Protein AF-G4TAV2-F1 (afdb_monomer)

Organism: Serendipita indica (strain DSM 11827) (NCBI:txid1109443)

Mean predicted aligned error: 17.05 Å

Radius of gyration: 32.85 Å; Cα contacts (8 Å, |Δi|>4): 298; chains: 1; bounding box: 96×47×98 Å

Solvent-accessible surface area (backbone atoms only — not comparable to full-atom values): 14068 Å² total; per-residue (Å²): 141,86,83,85,78,81,79,80,78,80,78,81,80,83,81,88,75,92,80,87,86,55,89,85,34,88,90,60,84,88,76,84,80,64,38,59,41,74,76,39,87,83,56,84,80,71,77,64,43,93,76,36,70,94,46,52,47,70,43,69,86,76,75,74,38,18,33,44,35,38,28,24,44,48,42,20,43,69,49,92,98,52,70,32,28,31,38,33,46,32,25,49,72,85,42,81,74,50,70,37,77,45,79,50,46,84,72,73,44,74,47,69,83,38,74,62,45,77,49,69,65,38,70,82,62,72,48,38,42,34,39,36,47,44,88,84,42,39,80,43,80,72,52,70,51,71,48,73,54,79,77,79,74,80,75,77,79,78,83,79,82,88,89,85,91,80,94,81,91,84,82,90,81,90,80,89,80,87,77,88,74,92,68,87,75,71,82,78,70,80,74,87,59,67,74,46,74,46,99,71,55,30,43,37,39,59,48,75,53,87,130

Sequence (211 aa):
MLYWILVSTLALMVSAANVTVDDTGQDIVYSGSWNIGNTCTVCVAQPQGNRTYQQTWHDVTRDAGGSVTLYGILADIVRDGFTTNVNLTISIDGEAKGVYQHVPQPLNTYSYDVPMLSVSGLSAGSHTLRAELEPNSMWMFDYLVYTTVDSVSNSSAQATSIAQTTYRPATTIFNSETTQTETGNAYRRFWNLPLVATSAGALIMCLFSGF

Nearest PDB structures (foldseek):
  5izr-assembly1_A  TM=4.097E-01  e=5.847E-01  Homo sapiens
  5ixc-assembly2_B  TM=3.610E-01  e=5.535E-01  Homo sapiens
  5ixc-assembly1_A  TM=3.724E-01  e=8.123E-01  Homo sapiens
  5izr-assembly3_C  TM=4.046E-01  e=1.259E+00  Homo sapiens
  5dfz-assembly1_A  TM=4.030E-01  e=1.568E+00  Saccharomyces cerevisiae S288C

Structure (mmCIF, N/CA/C/O backbone):
data_AF-G4TAV2-F1
#
_entry.id   AF-G4TAV2-F1
#
loop_
_atom_site.group_PDB
_atom_site.id
_atom_site.type_symbol
_atom_site.label_atom_id
_atom_site.label_alt_id
_atom_site.label_comp_id
_atom_site.label_asym_id
_atom_site.label_entity_id
_atom_site.label_seq_id
_atom_site.pdbx_PDB_ins_code
_atom_site.Cartn_x
_atom_site.Cartn_y
_atom_site.Cartn_z
_atom_site.occupancy
_atom_site.B_iso_or_equiv
_atom_site.auth_seq_id
_atom_site.auth_comp_id
_atom_site.auth_asym_id
_atom_site.auth_atom_id
_atom_site.pdbx_PDB_model_num
ATOM 1 N N . MET A 1 1 ? 34.305 -27.172 72.631 1.00 51.03 1 MET A N 1
ATOM 2 C CA . MET A 1 1 ? 33.866 -26.377 71.466 1.00 51.03 1 MET A CA 1
ATOM 3 C C . MET A 1 1 ? 32.978 -27.259 70.613 1.00 51.03 1 MET A C 1
ATOM 5 O O . MET A 1 1 ? 33.489 -28.245 70.114 1.00 51.03 1 MET A O 1
ATOM 9 N N . LEU A 1 2 ? 31.686 -26.956 70.489 1.00 42.59 2 LEU A N 1
ATOM 10 C CA . LEU A 1 2 ? 30.872 -27.347 69.332 1.00 42.59 2 LEU A CA 1
ATOM 11 C C . LEU A 1 2 ? 29.595 -26.490 69.363 1.00 42.59 2 LEU A C 1
ATOM 13 O O . LEU A 1 2 ? 28.797 -26.608 70.289 1.00 42.59 2 LEU A O 1
ATOM 17 N N . TYR A 1 3 ? 29.464 -25.569 68.409 1.00 46.34 3 TYR A N 1
ATOM 18 C CA . TYR A 1 3 ? 28.320 -24.667 68.265 1.00 46.34 3 TYR A CA 1
ATOM 19 C C . TYR A 1 3 ? 27.382 -25.286 67.224 1.00 46.34 3 TYR A C 1
ATOM 21 O O . TYR A 1 3 ? 27.773 -25.458 66.071 1.00 46.34 3 TYR A O 1
ATOM 29 N N . TRP A 1 4 ? 26.171 -25.669 67.629 1.00 51.00 4 TRP A N 1
ATOM 30 C CA . TRP A 1 4 ? 25.144 -26.155 66.708 1.00 51.00 4 TRP A CA 1
ATOM 31 C C . TRP A 1 4 ? 24.497 -24.956 66.016 1.00 51.00 4 TRP A C 1
ATOM 33 O O . TRP A 1 4 ? 23.723 -24.220 66.624 1.00 51.00 4 TRP A O 1
ATOM 43 N N . ILE A 1 5 ? 24.835 -24.740 64.747 1.00 57.66 5 ILE A N 1
ATOM 44 C CA . ILE A 1 5 ? 24.149 -23.763 63.901 1.00 57.66 5 ILE A CA 1
ATOM 45 C C . ILE A 1 5 ? 22.839 -24.410 63.441 1.00 57.66 5 ILE A C 1
ATOM 47 O O . ILE A 1 5 ? 22.837 -25.280 62.572 1.00 57.66 5 ILE A O 1
ATOM 51 N N . LEU A 1 6 ? 21.720 -23.993 64.036 1.00 57.97 6 LEU A N 1
ATOM 52 C CA . LEU A 1 6 ? 20.389 -24.250 63.490 1.00 57.97 6 LEU A CA 1
ATOM 53 C C . LEU A 1 6 ? 20.221 -23.387 62.236 1.00 57.97 6 LEU A C 1
ATOM 55 O O . LEU A 1 6 ? 19.904 -22.202 62.316 1.00 57.97 6 LEU A O 1
ATOM 59 N N . VAL A 1 7 ? 20.460 -23.978 61.068 1.00 60.94 7 VAL A N 1
ATOM 60 C CA . VAL A 1 7 ? 20.106 -23.363 59.786 1.00 60.94 7 VAL A CA 1
ATOM 61 C C . VAL A 1 7 ? 18.591 -23.485 59.629 1.00 60.94 7 VAL A C 1
ATOM 63 O O . VAL A 1 7 ? 18.077 -24.509 59.185 1.00 60.94 7 VAL A O 1
ATOM 66 N N . SER A 1 8 ? 17.867 -22.447 60.051 1.00 64.50 8 SER A N 1
ATOM 67 C CA . SER A 1 8 ? 16.439 -22.304 59.769 1.00 64.50 8 SER A CA 1
ATOM 68 C C . SER A 1 8 ? 16.268 -22.026 58.277 1.00 64.50 8 SER A C 1
ATOM 70 O O . SER A 1 8 ? 16.596 -20.945 57.788 1.00 64.50 8 SER A O 1
ATOM 72 N N . THR A 1 9 ? 15.813 -23.028 57.532 1.00 64.38 9 THR A N 1
ATOM 73 C CA . THR A 1 9 ? 15.459 -22.882 56.122 1.00 64.38 9 THR A CA 1
ATOM 74 C C . THR A 1 9 ? 14.068 -22.260 56.038 1.00 64.38 9 THR A C 1
ATOM 76 O O . THR A 1 9 ? 13.049 -22.931 56.178 1.00 64.38 9 THR A O 1
ATOM 79 N N . LEU A 1 10 ? 14.013 -20.941 55.837 1.00 63.62 10 LEU A N 1
ATOM 80 C CA . LEU A 1 10 ? 12.768 -20.252 55.510 1.00 63.62 10 LEU A CA 1
ATOM 81 C C . LEU A 1 10 ? 12.352 -20.677 54.092 1.00 63.62 10 LEU A C 1
ATOM 83 O O . LEU A 1 10 ? 12.921 -20.214 53.105 1.00 63.62 10 LEU A O 1
ATOM 87 N N . ALA A 1 11 ? 11.405 -21.610 53.990 1.00 64.94 11 ALA A N 1
ATOM 88 C CA . ALA A 1 11 ? 10.850 -22.033 52.711 1.00 64.94 11 ALA A CA 1
ATOM 89 C C . ALA A 1 11 ? 10.056 -20.871 52.091 1.00 64.94 11 ALA A C 1
ATOM 91 O O . ALA A 1 11 ? 9.012 -20.473 52.609 1.00 64.94 11 ALA A O 1
ATOM 92 N N . LEU A 1 12 ? 10.556 -20.313 50.986 1.00 63.56 12 LEU A N 1
ATOM 93 C CA . LEU A 1 12 ? 9.811 -19.356 50.171 1.00 63.56 12 LEU A CA 1
ATOM 94 C C . LEU A 1 12 ? 8.666 -20.105 49.481 1.00 63.56 12 LEU A C 1
ATOM 96 O O . LEU A 1 12 ? 8.885 -20.885 48.556 1.00 63.56 12 LEU A O 1
ATOM 100 N N . MET A 1 13 ? 7.442 -19.889 49.956 1.00 67.88 13 MET A N 1
ATOM 101 C CA . MET A 1 13 ? 6.239 -20.382 49.294 1.00 67.88 13 MET A CA 1
ATOM 102 C C . MET A 1 13 ? 5.992 -19.516 48.057 1.00 67.88 13 MET A C 1
ATOM 104 O O . MET A 1 13 ? 5.621 -18.350 48.172 1.00 67.88 13 MET A O 1
ATOM 108 N N . VAL A 1 14 ? 6.219 -20.068 46.868 1.00 67.44 14 VAL A N 1
ATOM 109 C CA . VAL A 1 14 ? 5.785 -19.446 45.613 1.00 67.44 14 VAL A CA 1
ATOM 110 C C . VAL A 1 14 ? 4.321 -19.822 45.410 1.00 67.44 14 VAL A C 1
ATOM 112 O O . VAL A 1 14 ? 4.015 -20.982 45.141 1.00 67.44 14 VAL A O 1
ATOM 115 N N . SER A 1 15 ? 3.404 -18.865 45.563 1.00 78.38 15 SER A N 1
ATOM 116 C CA . SER A 1 15 ? 1.997 -19.064 45.205 1.00 78.38 15 SER A CA 1
ATOM 117 C C . SER A 1 15 ? 1.745 -18.551 43.792 1.00 78.38 15 SER A C 1
ATOM 119 O O . SER A 1 15 ? 1.964 -17.372 43.516 1.00 78.38 15 SER A O 1
ATOM 121 N N . ALA A 1 16 ? 1.242 -19.412 42.915 1.00 76.62 16 ALA A N 1
ATOM 122 C CA . ALA A 1 16 ? 0.634 -18.976 41.667 1.00 76.62 16 ALA A CA 1
ATOM 123 C C . ALA A 1 16 ? -0.830 -18.600 41.939 1.00 76.62 16 ALA A C 1
ATOM 125 O O . ALA A 1 16 ? -1.556 -19.363 42.578 1.00 76.62 16 ALA A O 1
ATOM 126 N N . ALA A 1 17 ? -1.254 -17.430 41.466 1.00 86.94 17 ALA A N 1
ATOM 127 C CA . ALA A 1 17 ? -2.638 -16.979 41.529 1.00 86.94 17 ALA A CA 1
ATOM 128 C C . ALA A 1 17 ? -3.156 -16.715 40.114 1.00 86.94 17 ALA A C 1
ATOM 130 O O . ALA A 1 17 ? -2.413 -16.247 39.252 1.00 86.94 17 ALA A O 1
ATOM 131 N N . ASN A 1 18 ? -4.439 -16.992 39.894 1.00 89.19 18 ASN A N 1
ATOM 132 C CA . ASN A 1 18 ? -5.111 -16.609 38.660 1.00 89.19 18 ASN A CA 1
ATOM 133 C C . ASN A 1 18 ? -5.481 -15.126 38.750 1.00 89.19 18 ASN A C 1
ATOM 135 O O . ASN A 1 18 ? -6.218 -14.729 39.652 1.00 89.19 18 ASN A O 1
ATOM 139 N N . VAL A 1 19 ? -4.982 -14.319 37.815 1.00 88.88 19 VAL A N 1
ATOM 140 C CA . VAL A 1 19 ? -5.340 -12.902 37.677 1.00 88.88 19 VAL A CA 1
ATOM 141 C C . VAL A 1 19 ? -6.282 -12.771 36.488 1.00 88.88 19 VAL A C 1
ATOM 143 O O . VAL A 1 19 ? -5.978 -13.259 35.403 1.00 88.88 19 VAL A O 1
ATOM 146 N N . THR A 1 20 ? -7.435 -12.137 36.699 1.00 89.25 20 THR A N 1
ATOM 147 C CA . THR A 1 20 ? -8.381 -11.822 35.620 1.00 89.25 20 THR A CA 1
ATOM 148 C C . THR A 1 20 ? -8.224 -10.352 35.255 1.00 89.25 20 THR A C 1
ATOM 150 O O . THR A 1 20 ? -8.366 -9.498 36.128 1.00 89.25 20 THR A O 1
ATOM 153 N N . VAL A 1 21 ? -7.924 -10.070 33.986 1.00 92.00 21 VAL A N 1
ATOM 154 C CA . VAL A 1 21 ? -7.902 -8.714 33.419 1.00 92.00 21 VAL A CA 1
ATOM 155 C C . VAL A 1 21 ? -9.171 -8.547 32.591 1.00 92.00 21 VAL A C 1
ATOM 157 O O . VAL A 1 21 ? -9.424 -9.339 31.686 1.00 92.00 21 VAL A O 1
ATOM 160 N N . ASP A 1 22 ? -9.980 -7.559 32.952 1.00 95.44 22 ASP A N 1
ATOM 161 C CA . ASP A 1 22 ? -11.269 -7.264 32.325 1.00 95.44 22 ASP A CA 1
ATOM 162 C C . ASP A 1 22 ? -11.141 -6.162 31.267 1.00 95.44 22 ASP A C 1
ATOM 164 O O . ASP A 1 22 ? -10.198 -5.373 31.316 1.00 95.44 22 ASP A O 1
ATOM 168 N N . ASP A 1 23 ? -12.099 -6.067 30.342 1.00 92.38 23 ASP A N 1
ATOM 169 C CA . ASP A 1 23 ? -12.091 -5.070 29.266 1.00 92.38 23 ASP A CA 1
ATOM 170 C C . ASP A 1 23 ? -12.177 -3.624 29.789 1.00 92.38 23 ASP A C 1
ATOM 172 O O . ASP A 1 23 ? -11.730 -2.701 29.112 1.00 92.38 23 ASP A O 1
ATOM 176 N N . THR A 1 24 ? -12.685 -3.427 31.009 1.00 94.38 24 THR A N 1
ATOM 177 C CA . THR A 1 24 ? -12.684 -2.135 31.717 1.00 94.38 24 THR A CA 1
ATOM 178 C C . THR A 1 24 ? -11.445 -1.895 32.587 1.00 94.38 24 THR A C 1
ATOM 180 O O . THR A 1 24 ? -11.351 -0.880 33.284 1.00 94.38 24 THR A O 1
ATOM 183 N N . GLY A 1 25 ? -10.485 -2.823 32.569 1.00 93.88 25 GLY A N 1
ATOM 184 C CA . GLY A 1 25 ? -9.252 -2.744 33.341 1.00 93.88 25 GLY A CA 1
ATOM 185 C C . GLY A 1 25 ? -8.380 -1.558 32.929 1.00 93.88 25 GLY A C 1
ATOM 186 O O . GLY A 1 25 ? -8.191 -1.286 31.747 1.00 93.88 25 GLY A O 1
ATOM 187 N N . GLN A 1 26 ? -7.788 -0.880 33.914 1.00 92.31 26 GLN A N 1
ATOM 188 C CA . GLN A 1 26 ? -6.914 0.283 33.684 1.00 92.31 26 GLN A CA 1
ATOM 189 C C . GLN A 1 26 ? -5.622 -0.065 32.930 1.00 92.31 26 GLN A C 1
ATOM 191 O O . GLN A 1 26 ? -4.973 0.819 32.377 1.00 92.31 26 GLN A O 1
ATOM 196 N N . ASP A 1 27 ? -5.269 -1.350 32.891 1.00 91.06 27 ASP A N 1
ATOM 197 C CA . ASP A 1 27 ? -4.114 -1.865 32.159 1.00 91.06 27 ASP A CA 1
ATOM 198 C C . ASP A 1 27 ? -4.352 -1.924 30.635 1.00 91.06 27 ASP A C 1
ATOM 200 O O . ASP A 1 27 ? -3.415 -2.183 29.877 1.00 91.06 27 ASP A O 1
ATOM 204 N N . ILE A 1 28 ? -5.586 -1.685 30.164 1.00 93.50 28 ILE A N 1
ATOM 205 C CA . ILE A 1 28 ? -5.955 -1.703 28.744 1.00 93.50 28 ILE A CA 1
ATOM 206 C C . ILE A 1 28 ? -6.165 -0.273 28.235 1.00 93.50 28 ILE A C 1
ATOM 208 O O . ILE A 1 28 ? -6.952 0.497 28.779 1.00 93.50 28 ILE A O 1
ATOM 212 N N . VAL A 1 29 ? -5.488 0.072 27.136 1.00 94.06 29 VAL A N 1
ATOM 213 C CA . VAL A 1 29 ? -5.638 1.365 26.454 1.00 94.06 29 VAL A CA 1
ATOM 214 C C . VAL A 1 29 ? -6.266 1.150 25.079 1.00 94.06 29 VAL A C 1
ATOM 216 O O . VAL A 1 29 ? -5.629 0.612 24.172 1.00 94.06 29 VAL A O 1
ATOM 219 N N . TYR A 1 30 ? -7.506 1.609 24.905 1.00 89.56 30 TYR A N 1
ATOM 220 C CA . TYR A 1 30 ? -8.190 1.622 23.609 1.00 89.56 30 TYR A CA 1
ATOM 221 C C . TYR A 1 30 ? -7.854 2.899 22.828 1.00 89.56 30 TYR A C 1
ATOM 223 O O . TYR A 1 30 ? -7.802 3.991 23.392 1.00 89.56 30 TYR A O 1
ATOM 231 N N . SER A 1 31 ? -7.639 2.781 21.515 1.00 85.75 31 SER A N 1
ATOM 232 C CA . SER A 1 31 ? -7.375 3.927 20.631 1.00 85.75 31 SER A CA 1
ATOM 233 C C . SER A 1 31 ? -8.023 3.755 19.256 1.00 85.75 31 SER A C 1
ATOM 235 O O . SER A 1 31 ? -8.157 2.640 18.753 1.00 85.75 31 SER A O 1
ATOM 237 N N . GLY A 1 32 ? -8.427 4.861 18.628 1.00 83.56 32 GLY A N 1
ATOM 238 C CA . GLY A 1 32 ? -9.161 4.840 17.361 1.00 83.56 32 GLY A CA 1
ATOM 239 C C . GLY A 1 32 ? -10.665 4.639 17.563 1.00 83.56 32 GLY A C 1
ATOM 240 O O . GLY A 1 32 ? -11.253 5.250 18.447 1.00 83.56 32 GLY A O 1
ATOM 241 N N . SER A 1 33 ? -11.287 3.804 16.729 1.00 83.38 33 SER A N 1
ATOM 242 C CA . SER A 1 33 ? -12.751 3.671 16.604 1.00 83.38 33 SER A CA 1
ATOM 243 C C . SER A 1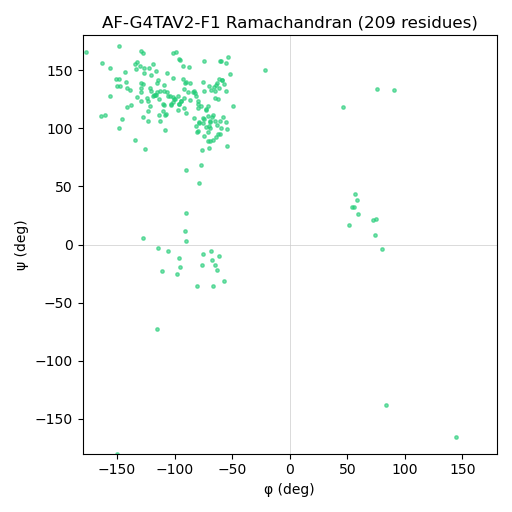 33 ? -13.392 2.622 17.525 1.00 83.38 33 SER A C 1
ATOM 245 O O . SER A 1 33 ? -14.408 2.037 17.159 1.00 83.38 33 SER A O 1
ATOM 247 N N . TRP A 1 34 ? -12.791 2.331 18.680 1.00 91.81 34 TRP A N 1
ATOM 248 C CA . TRP A 1 34 ? -13.394 1.409 19.647 1.00 91.81 34 TRP A CA 1
ATOM 249 C C . TRP A 1 34 ? -14.622 2.032 20.303 1.00 91.81 34 TRP A C 1
ATOM 251 O O . TRP A 1 34 ? -14.588 3.185 20.731 1.00 91.81 34 TRP A O 1
ATOM 261 N N . ASN A 1 35 ? -15.682 1.242 20.426 1.00 92.06 35 ASN A N 1
ATOM 262 C CA . ASN A 1 35 ? -16.901 1.603 21.128 1.00 92.06 35 ASN A CA 1
ATOM 263 C C . ASN A 1 35 ? -16.984 0.856 22.454 1.00 92.06 35 ASN A C 1
ATOM 265 O O . ASN A 1 35 ? -16.579 -0.301 22.558 1.00 92.06 35 ASN A O 1
ATOM 269 N N . ILE A 1 36 ? -17.585 1.509 23.447 1.00 94.88 36 ILE A N 1
ATOM 270 C CA . ILE A 1 36 ? -18.020 0.864 24.686 1.00 94.88 36 ILE A CA 1
ATOM 271 C C . ILE A 1 36 ? -19.352 0.172 24.383 1.00 94.88 36 ILE A C 1
ATOM 273 O O . ILE A 1 36 ? -20.411 0.807 24.358 1.00 94.88 36 ILE A O 1
ATOM 277 N N . GLY A 1 37 ? -19.302 -1.124 24.099 1.00 94.94 37 GLY A N 1
ATOM 278 C CA . GLY A 1 37 ? -20.394 -1.838 23.448 1.00 94.94 37 GLY A CA 1
ATOM 279 C C . GLY A 1 37 ? -21.665 -1.938 24.294 1.00 94.94 37 GLY A C 1
ATOM 280 O O . GLY A 1 37 ? -22.762 -1.752 23.772 1.00 94.94 37 GLY A O 1
ATOM 281 N N . ASN A 1 38 ? -21.541 -2.090 25.617 1.00 94.19 38 ASN A N 1
ATOM 282 C CA . ASN A 1 38 ? -22.696 -2.189 26.522 1.00 94.19 38 ASN A CA 1
ATOM 283 C C . ASN A 1 38 ? -23.520 -0.892 26.654 1.00 94.19 38 ASN A C 1
ATOM 285 O O . ASN A 1 38 ? -24.642 -0.923 27.160 1.00 94.19 38 ASN A O 1
ATOM 289 N N . THR A 1 39 ? -22.986 0.240 26.189 1.00 94.12 39 THR A N 1
ATOM 290 C CA . THR A 1 39 ? -23.698 1.529 26.123 1.00 94.12 39 THR A CA 1
ATOM 291 C C . THR A 1 39 ? -23.928 2.003 24.689 1.00 94.12 39 THR A C 1
ATOM 293 O O . THR A 1 39 ? -24.585 3.021 24.463 1.00 94.12 39 THR A O 1
ATOM 296 N N . CYS A 1 40 ? -23.422 1.263 23.703 1.00 92.19 40 CYS A N 1
ATOM 297 C CA . CYS A 1 40 ? -23.496 1.642 22.307 1.00 92.19 40 CYS A CA 1
ATOM 298 C C . CYS A 1 40 ? -24.862 1.281 21.716 1.00 92.19 40 CYS A C 1
ATOM 300 O O . CYS A 1 40 ? -25.121 0.137 21.350 1.00 92.19 40 CYS A O 1
ATOM 302 N N . THR A 1 41 ? -25.737 2.273 21.566 1.00 90.94 41 THR A N 1
ATOM 303 C CA . THR A 1 41 ? -27.084 2.084 20.996 1.00 90.94 41 THR A CA 1
ATOM 304 C C . THR A 1 41 ? -27.095 1.923 19.475 1.00 90.94 41 THR A C 1
ATOM 306 O O . THR A 1 41 ? -28.082 1.447 18.920 1.00 90.94 41 THR A O 1
ATOM 309 N N . VAL A 1 42 ? -26.011 2.315 18.800 1.00 82.81 42 VAL A N 1
ATOM 310 C CA . VAL A 1 42 ? -25.853 2.212 17.338 1.00 82.81 42 VAL A CA 1
ATOM 311 C C . VAL A 1 42 ? -25.092 0.958 16.902 1.00 82.81 42 VAL A C 1
ATOM 313 O O . VAL A 1 42 ? -25.065 0.643 15.714 1.00 82.81 42 VAL A O 1
ATOM 316 N N . CYS A 1 43 ? -24.469 0.239 17.839 1.00 87.75 43 CYS A N 1
ATOM 317 C CA . CYS A 1 43 ? -23.692 -0.958 17.543 1.00 87.75 43 CYS A CA 1
ATOM 318 C C . CYS A 1 43 ? -24.627 -2.131 17.229 1.00 87.75 43 CYS A C 1
ATOM 320 O O . CYS A 1 43 ? -25.568 -2.405 17.974 1.00 87.75 43 CYS A O 1
ATOM 322 N N . VAL A 1 44 ? -24.352 -2.840 16.132 1.00 90.31 44 VAL A N 1
ATOM 323 C CA . VAL A 1 44 ? -25.156 -3.991 15.681 1.00 90.31 44 VAL A CA 1
ATOM 324 C C . VAL A 1 44 ? -24.802 -5.261 16.461 1.00 90.31 44 VAL A C 1
ATOM 326 O O . VAL A 1 44 ? -25.675 -6.072 16.764 1.00 90.31 44 VAL A O 1
ATOM 329 N N . ALA A 1 45 ? -23.525 -5.436 16.809 1.00 90.62 45 ALA A N 1
ATOM 330 C CA . ALA A 1 45 ? -23.070 -6.550 17.630 1.00 90.62 45 ALA A CA 1
ATOM 331 C C . ALA A 1 45 ? -23.464 -6.316 19.098 1.00 90.62 45 ALA A C 1
ATOM 333 O O . ALA A 1 45 ? -22.859 -5.511 19.794 1.00 90.62 45 ALA A O 1
ATOM 334 N N . GLN A 1 46 ? -24.495 -7.026 19.557 1.00 94.94 46 GLN A N 1
ATOM 335 C CA . GLN A 1 46 ? -25.059 -6.888 20.904 1.00 94.94 46 GLN A CA 1
ATOM 336 C C . GLN A 1 46 ? -25.094 -8.259 21.600 1.00 94.94 46 GLN A C 1
ATOM 338 O O . GLN A 1 46 ? -26.121 -8.947 21.563 1.00 94.94 46 GLN A O 1
ATOM 343 N N . PRO A 1 47 ? -23.975 -8.727 22.188 1.00 94.81 47 PRO A N 1
ATOM 344 C CA . PRO A 1 47 ? -23.984 -9.937 23.002 1.00 94.81 47 PRO A CA 1
ATOM 345 C C . PRO A 1 47 ? -24.919 -9.781 24.213 1.00 94.81 47 PRO A C 1
ATOM 347 O O . PRO A 1 47 ? -25.222 -8.681 24.671 1.00 94.81 47 PRO A O 1
ATOM 350 N N . GLN A 1 48 ? -25.381 -10.903 24.770 1.00 96.12 48 GLN A N 1
ATOM 351 C CA . GLN A 1 48 ? -26.160 -10.872 26.010 1.00 96.12 48 GLN A CA 1
ATOM 352 C C . GLN A 1 48 ? -25.250 -10.428 27.162 1.00 96.12 48 GLN A C 1
ATOM 354 O O . GLN A 1 48 ? -24.389 -11.198 27.580 1.00 96.12 48 GLN A O 1
ATOM 359 N N . GLY A 1 49 ? -25.446 -9.216 27.690 1.00 93.00 49 GLY A N 1
ATOM 360 C CA . GLY A 1 49 ? -24.566 -8.641 28.718 1.00 93.00 49 GLY A CA 1
ATOM 361 C C . GLY A 1 49 ? -24.431 -9.503 29.978 1.00 93.00 49 GLY A C 1
ATOM 362 O O . GLY A 1 49 ? -23.359 -9.599 30.554 1.00 93.00 49 GLY A O 1
ATOM 363 N N . ASN A 1 50 ? -25.468 -10.254 30.361 1.00 96.44 50 ASN A N 1
ATOM 364 C CA . ASN A 1 50 ? -25.380 -11.191 31.491 1.00 96.44 50 ASN A CA 1
ATOM 365 C C . ASN A 1 50 ? -24.465 -12.410 31.244 1.00 96.44 50 ASN A C 1
ATOM 367 O O . ASN A 1 50 ? -24.267 -13.211 32.155 1.00 96.44 50 ASN A O 1
ATOM 371 N N . ARG A 1 51 ? -23.941 -12.571 30.025 1.00 96.94 51 ARG A N 1
ATOM 372 C CA . ARG A 1 51 ? -22.952 -13.588 29.654 1.00 96.94 51 ARG A CA 1
ATOM 373 C C . ARG A 1 51 ? -21.550 -13.013 29.462 1.00 96.94 51 ARG A C 1
ATOM 375 O O . ARG A 1 51 ? -20.634 -13.800 29.237 1.00 96.94 51 ARG A O 1
ATOM 382 N N . THR A 1 52 ? -21.372 -11.694 29.526 1.00 95.75 52 THR A N 1
ATOM 383 C CA . THR A 1 52 ? -20.042 -11.075 29.490 1.00 95.75 52 THR A CA 1
ATOM 384 C C . THR A 1 52 ? -19.519 -10.875 30.910 1.00 95.75 52 THR A C 1
ATOM 386 O O . THR A 1 52 ? -20.287 -10.800 31.876 1.00 95.75 52 THR A O 1
ATOM 389 N N . TYR A 1 53 ? -18.194 -10.844 31.061 1.00 95.06 53 TYR A N 1
ATOM 390 C CA . TYR A 1 53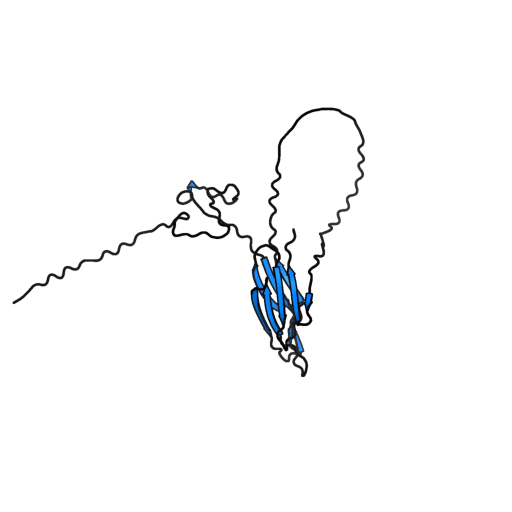 ? -17.588 -10.543 32.353 1.00 95.06 53 TYR A CA 1
ATOM 391 C C . TYR A 1 53 ? -17.941 -9.099 32.727 1.00 95.06 53 TYR A C 1
ATOM 393 O O . TYR A 1 53 ? -17.928 -8.221 31.875 1.00 95.06 53 TYR A O 1
ATOM 401 N N . GLN A 1 54 ? -18.398 -8.889 33.964 1.00 95.31 54 GLN A N 1
ATOM 402 C CA . GLN A 1 54 ? -18.885 -7.591 34.461 1.00 95.31 54 GLN A CA 1
ATOM 403 C C . GLN A 1 54 ? -19.950 -6.878 33.603 1.00 95.31 54 GLN A C 1
ATOM 405 O O . GLN A 1 54 ? -20.238 -5.707 33.834 1.00 95.31 54 GLN A O 1
ATOM 410 N N . GLN A 1 55 ? -20.620 -7.585 32.685 1.00 96.38 55 GLN A N 1
ATOM 411 C CA . GLN A 1 55 ? -21.626 -7.006 31.786 1.00 96.38 55 GLN A CA 1
ATOM 412 C C . GLN A 1 55 ? -21.077 -5.875 30.893 1.00 96.38 55 GLN A C 1
ATOM 414 O O . GLN A 1 55 ? -21.822 -4.990 30.458 1.00 96.38 55 GLN A O 1
ATOM 419 N N . THR A 1 56 ? -19.772 -5.903 30.614 1.00 96.31 56 THR A N 1
ATOM 420 C CA . THR A 1 56 ? -19.054 -4.946 29.766 1.00 96.31 56 THR A CA 1
ATOM 421 C C . THR A 1 56 ? -18.427 -5.656 28.569 1.00 96.31 56 THR A C 1
ATOM 423 O O . THR A 1 56 ? -18.278 -6.883 28.561 1.00 96.31 56 THR A O 1
ATOM 426 N N . TRP A 1 57 ? -18.201 -4.893 27.500 1.00 96.69 57 TRP A N 1
ATOM 427 C CA . TRP A 1 57 ? -17.366 -5.262 26.359 1.00 96.69 57 TRP A CA 1
ATOM 428 C C . TRP A 1 57 ? -17.013 -3.997 25.569 1.00 96.69 57 TRP A C 1
ATOM 430 O O . TRP A 1 57 ? -17.761 -3.014 25.581 1.00 96.69 57 TRP A O 1
ATOM 440 N N . HIS A 1 58 ? -15.913 -4.057 24.823 1.00 95.56 58 HIS A N 1
ATOM 441 C CA . HIS A 1 58 ? -15.566 -3.081 23.797 1.00 95.56 58 HIS A CA 1
ATOM 442 C C . HIS A 1 58 ? -15.595 -3.752 22.425 1.00 95.56 58 HIS A C 1
ATOM 444 O O . HIS A 1 58 ? -15.172 -4.902 22.282 1.00 95.56 58 HIS A O 1
ATOM 450 N N . ASP A 1 59 ? -16.081 -3.044 21.410 1.00 92.06 59 ASP A N 1
ATOM 451 C CA . ASP A 1 59 ? -16.116 -3.544 20.037 1.00 92.06 59 ASP A CA 1
ATOM 452 C C . ASP A 1 59 ? -15.596 -2.517 19.031 1.00 92.06 59 ASP A C 1
ATOM 454 O O . ASP A 1 59 ? -15.558 -1.311 19.272 1.00 92.06 59 ASP A O 1
ATOM 458 N N . VAL A 1 60 ? -15.148 -3.024 17.890 1.00 87.69 60 VAL A N 1
ATOM 459 C CA . VAL A 1 60 ? -14.862 -2.234 16.700 1.00 87.69 60 VAL A CA 1
ATOM 460 C C . VAL A 1 60 ? -15.102 -3.128 15.495 1.00 87.69 60 VAL A C 1
ATOM 462 O O . VAL A 1 60 ? -14.686 -4.286 15.471 1.00 87.69 60 VAL A O 1
ATOM 465 N N . THR A 1 61 ? -15.765 -2.593 14.477 1.00 78.25 61 THR A N 1
ATOM 466 C CA . THR A 1 61 ? -15.761 -3.201 13.147 1.00 78.25 61 THR A CA 1
ATOM 467 C C . THR A 1 61 ? -14.807 -2.385 12.298 1.00 78.25 61 THR A C 1
ATOM 469 O O . THR A 1 61 ? -14.986 -1.178 12.152 1.00 78.25 61 THR A O 1
ATOM 472 N N . ARG A 1 62 ? -13.756 -3.021 11.780 1.00 69.12 62 ARG A N 1
ATOM 473 C CA . ARG A 1 62 ? -12.960 -2.426 10.710 1.00 69.12 62 ARG A CA 1
ATOM 474 C C . ARG A 1 62 ? -13.476 -2.970 9.394 1.00 69.12 62 ARG A C 1
ATOM 476 O O . ARG A 1 62 ? -13.411 -4.179 9.176 1.00 69.12 62 ARG A O 1
ATOM 483 N N . ASP A 1 63 ? -13.922 -2.077 8.521 1.00 63.78 63 ASP A N 1
ATOM 484 C CA . ASP A 1 63 ? -14.047 -2.416 7.111 1.00 63.78 63 ASP A CA 1
ATOM 485 C C . ASP A 1 63 ? -12.665 -2.840 6.602 1.00 63.78 63 ASP A C 1
ATOM 487 O O . ASP A 1 63 ? -11.635 -2.300 7.029 1.00 63.78 63 ASP A O 1
ATOM 491 N N . ALA A 1 64 ? -12.621 -3.851 5.732 1.00 63.00 64 ALA A N 1
ATOM 492 C CA . ALA A 1 64 ? -11.382 -4.229 5.071 1.00 63.00 64 ALA A CA 1
ATOM 493 C C . ALA A 1 64 ? -10.884 -2.997 4.312 1.00 63.00 64 ALA A C 1
ATOM 495 O O . ALA A 1 64 ? -11.532 -2.584 3.361 1.00 63.00 64 ALA A O 1
ATOM 496 N N . GLY A 1 65 ? -9.793 -2.375 4.767 1.00 70.88 65 GLY A N 1
ATOM 497 C CA . GLY A 1 65 ? -9.280 -1.156 4.146 1.00 70.88 65 GLY A CA 1
ATOM 498 C C . GLY A 1 65 ? -9.050 -1.326 2.643 1.00 70.88 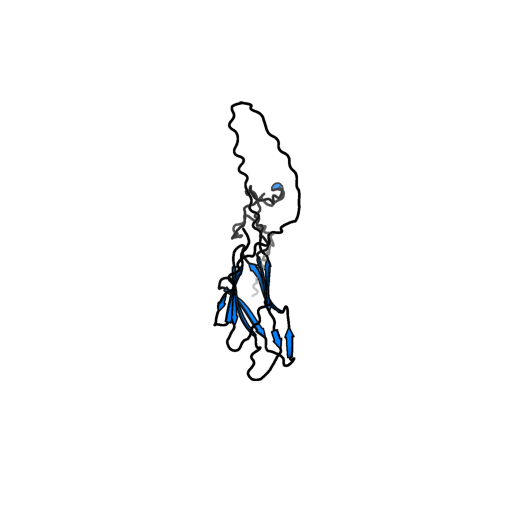65 GLY A C 1
ATOM 499 O O . GLY A 1 65 ? -8.933 -2.444 2.133 1.00 70.88 65 GLY A O 1
ATOM 500 N N . GLY A 1 66 ? -8.954 -0.206 1.932 1.00 84.69 66 GLY A N 1
ATOM 501 C CA . GLY A 1 66 ? -8.630 -0.214 0.513 1.00 84.69 66 GLY A CA 1
ATOM 502 C C . GLY A 1 66 ? -7.326 -0.965 0.234 1.00 84.69 66 GLY A C 1
ATOM 503 O O . GLY A 1 66 ? -6.443 -1.107 1.088 1.00 84.69 66 GLY A O 1
ATOM 504 N N . SER A 1 67 ? -7.196 -1.453 -0.988 1.00 90.25 67 SER A N 1
ATOM 505 C CA . SER A 1 67 ? -5.968 -2.063 -1.480 1.00 90.25 67 SER A CA 1
ATOM 506 C C . SER A 1 67 ? -5.650 -1.530 -2.862 1.00 90.25 67 SER A C 1
ATOM 508 O O . SER A 1 67 ? -6.542 -1.072 -3.576 1.00 90.25 67 SER A O 1
ATOM 510 N N . VAL A 1 68 ? -4.374 -1.568 -3.224 1.00 93.38 68 VAL A N 1
ATOM 511 C CA . VAL A 1 68 ? -3.906 -1.258 -4.569 1.00 93.38 68 VAL A CA 1
ATOM 512 C C . VAL A 1 68 ? -2.784 -2.213 -4.948 1.00 93.38 68 VAL A C 1
ATOM 514 O O . VAL A 1 68 ? -1.853 -2.443 -4.173 1.00 93.38 68 VAL A O 1
ATOM 517 N N . THR A 1 69 ? -2.859 -2.751 -6.158 1.00 95.56 69 THR A N 1
ATOM 518 C CA . THR A 1 69 ? -1.792 -3.519 -6.790 1.00 95.56 69 THR A CA 1
ATOM 519 C C . THR A 1 69 ? -1.438 -2.868 -8.120 1.00 95.56 69 THR A C 1
ATOM 521 O O . THR A 1 69 ? -2.309 -2.678 -8.968 1.00 95.56 69 THR A O 1
ATOM 524 N N . LEU A 1 70 ? -0.167 -2.502 -8.286 1.00 96.12 70 LEU A N 1
ATOM 525 C CA . LEU A 1 70 ? 0.378 -1.871 -9.487 1.00 96.12 70 LEU A CA 1
ATOM 526 C C . LEU A 1 70 ? 1.024 -2.931 -10.377 1.00 96.12 70 LEU A C 1
ATOM 528 O O . LEU A 1 70 ? 1.897 -3.663 -9.906 1.00 96.12 70 LEU A O 1
ATOM 532 N N . TYR A 1 71 ? 0.639 -2.964 -11.649 1.00 97.25 71 TYR A N 1
ATOM 533 C CA . TYR A 1 71 ? 1.180 -3.875 -12.649 1.00 97.25 71 TYR A CA 1
ATOM 534 C C . TYR A 1 71 ? 1.908 -3.110 -13.756 1.00 97.25 71 TYR A C 1
ATOM 536 O O . TYR A 1 71 ? 1.568 -1.973 -14.103 1.00 97.25 71 TYR A O 1
ATOM 544 N N . GLY A 1 72 ? 2.927 -3.746 -14.322 1.00 95.50 72 GLY A N 1
ATOM 545 C CA . GLY A 1 72 ? 3.635 -3.219 -15.478 1.00 95.50 72 GLY A CA 1
ATOM 546 C C . GLY A 1 72 ? 4.203 -4.316 -16.362 1.00 95.50 72 GLY A C 1
ATOM 547 O O . GLY A 1 72 ? 4.072 -5.509 -16.083 1.00 95.50 72 GLY A O 1
ATOM 548 N N . ILE A 1 73 ? 4.860 -3.873 -17.428 1.00 97.38 73 ILE A N 1
ATOM 549 C CA . ILE A 1 73 ? 5.518 -4.727 -18.410 1.00 97.38 73 ILE A CA 1
ATOM 550 C C . ILE A 1 73 ? 7.030 -4.578 -18.241 1.00 97.38 73 ILE A C 1
ATOM 552 O O . ILE A 1 73 ? 7.553 -3.462 -18.166 1.00 97.38 73 ILE A O 1
ATOM 556 N N . LEU A 1 74 ? 7.738 -5.704 -18.193 1.00 96.81 74 LEU A N 1
ATOM 557 C CA . LEU A 1 74 ? 9.199 -5.746 -18.223 1.00 96.81 74 LEU A CA 1
ATOM 558 C C . LEU A 1 74 ? 9.683 -6.116 -19.620 1.00 96.81 74 LEU A C 1
ATOM 560 O O . LEU A 1 74 ? 9.096 -6.978 -20.272 1.00 96.81 74 LEU A O 1
ATOM 564 N N . ALA A 1 75 ? 10.790 -5.514 -20.044 1.00 96.00 75 ALA A N 1
ATOM 565 C CA . ALA A 1 75 ? 11.496 -5.895 -21.258 1.00 96.00 75 ALA A CA 1
ATOM 566 C C . ALA A 1 75 ? 12.836 -6.546 -20.892 1.00 96.00 75 ALA A C 1
ATOM 568 O O . ALA A 1 75 ? 13.740 -5.884 -20.394 1.00 96.00 75 ALA A O 1
ATOM 569 N N . ASP A 1 76 ? 12.997 -7.829 -21.194 1.00 95.69 76 ASP A N 1
ATOM 570 C CA . ASP A 1 76 ? 14.271 -8.543 -21.088 1.00 95.69 76 ASP A CA 1
ATOM 571 C C . ASP A 1 76 ? 15.021 -8.439 -22.419 1.00 95.69 76 ASP A C 1
ATOM 573 O O . ASP A 1 76 ? 15.208 -9.412 -23.150 1.00 95.69 76 ASP A O 1
ATOM 577 N N . ILE A 1 77 ? 15.394 -7.210 -22.780 1.00 92.50 77 ILE A N 1
ATOM 578 C CA . ILE A 1 77 ? 16.130 -6.895 -24.009 1.00 92.50 77 ILE A CA 1
ATOM 579 C C . ILE A 1 77 ? 17.416 -6.179 -23.614 1.00 92.50 77 ILE A C 1
ATOM 581 O O . ILE A 1 77 ? 17.365 -5.055 -23.120 1.00 92.50 77 ILE A O 1
ATOM 585 N N . VAL A 1 78 ? 18.567 -6.800 -23.874 1.00 91.81 78 VAL A N 1
ATOM 586 C CA . VAL A 1 78 ? 19.890 -6.204 -23.635 1.00 91.81 78 VAL A CA 1
ATOM 587 C C . VAL A 1 78 ? 20.514 -5.840 -24.978 1.00 91.81 78 VAL A C 1
ATOM 589 O O . VAL A 1 78 ? 20.838 -6.719 -25.777 1.00 91.81 78 VAL A O 1
ATOM 592 N N . ARG A 1 79 ? 20.664 -4.540 -25.246 1.00 91.12 79 ARG A N 1
ATOM 593 C CA . ARG A 1 79 ? 21.289 -4.015 -26.467 1.00 91.12 79 ARG A CA 1
ATOM 594 C C . ARG A 1 79 ? 22.003 -2.702 -26.165 1.00 91.12 79 ARG A C 1
ATOM 596 O O . ARG A 1 79 ? 21.486 -1.884 -25.409 1.00 91.12 79 ARG A O 1
ATOM 603 N N . ASP A 1 80 ? 23.156 -2.482 -26.789 1.00 87.88 80 ASP A N 1
ATOM 604 C CA . ASP A 1 80 ? 23.921 -1.246 -26.614 1.00 87.88 80 ASP A CA 1
ATOM 605 C C . ASP A 1 80 ? 23.074 -0.005 -26.928 1.00 87.88 80 ASP A C 1
ATOM 607 O O . ASP A 1 80 ? 22.395 0.067 -27.955 1.00 87.88 80 ASP A O 1
ATOM 611 N N . GLY A 1 81 ? 23.116 0.976 -26.022 1.00 85.44 81 GLY A N 1
ATOM 612 C CA . GLY A 1 81 ? 22.355 2.222 -26.138 1.00 85.44 81 GLY A CA 1
ATOM 613 C C . GLY A 1 81 ? 20.853 2.096 -25.861 1.00 85.44 81 GLY A C 1
ATOM 614 O O . GLY A 1 81 ? 20.130 3.067 -26.075 1.00 85.44 81 GLY A O 1
ATOM 615 N N . PHE A 1 82 ? 20.370 0.940 -25.389 1.00 87.75 82 PHE A N 1
ATOM 616 C CA . PHE A 1 82 ? 18.966 0.724 -25.046 1.00 87.75 82 PHE A CA 1
ATOM 617 C C . PHE A 1 82 ? 18.810 0.320 -23.576 1.00 87.75 82 PHE A C 1
ATOM 619 O O . PHE A 1 82 ? 19.332 -0.703 -23.138 1.00 87.75 82 PHE A O 1
ATOM 626 N N . THR A 1 83 ? 18.081 1.134 -22.812 1.00 91.19 83 THR A N 1
ATOM 627 C CA . THR A 1 83 ? 17.853 0.917 -21.380 1.00 91.19 83 THR A CA 1
ATOM 628 C C . THR A 1 83 ? 16.525 0.218 -21.155 1.00 91.19 83 THR A C 1
ATOM 630 O O . THR A 1 83 ? 15.475 0.756 -21.489 1.00 91.19 83 THR A O 1
ATOM 633 N N . THR A 1 84 ? 16.580 -0.949 -20.528 1.00 94.12 84 THR A N 1
ATOM 634 C CA . THR A 1 84 ? 15.416 -1.753 -20.115 1.00 94.12 84 THR A CA 1
ATOM 635 C C . THR A 1 84 ? 15.470 -2.145 -18.63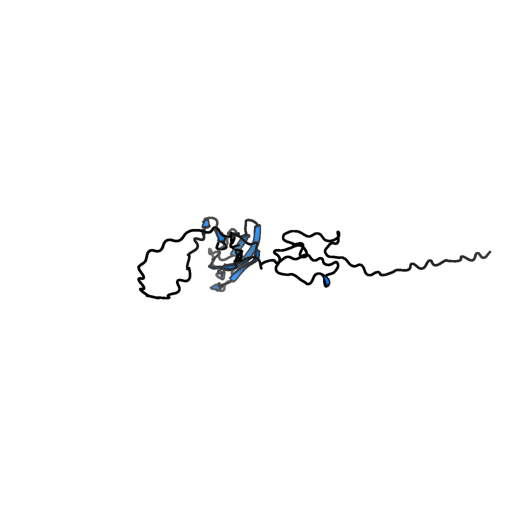7 1.00 94.12 84 THR A C 1
ATOM 637 O O . THR A 1 84 ? 14.606 -2.873 -18.156 1.00 94.12 84 THR A O 1
ATOM 640 N N . ASN A 1 85 ? 16.465 -1.634 -17.899 1.00 95.50 85 ASN A N 1
ATOM 641 C CA . ASN A 1 85 ? 16.473 -1.693 -16.439 1.00 95.50 85 ASN A CA 1
ATOM 642 C C . ASN A 1 85 ? 15.231 -0.994 -15.893 1.00 95.50 85 ASN A C 1
ATOM 644 O O . ASN A 1 85 ? 14.855 0.066 -16.389 1.00 95.50 85 ASN A O 1
ATOM 648 N N . VAL A 1 86 ? 14.648 -1.537 -14.832 1.00 96.00 86 VAL A N 1
ATOM 649 C CA . VAL A 1 86 ? 13.598 -0.861 -14.067 1.00 96.00 86 VAL A CA 1
ATOM 650 C C . VAL A 1 86 ? 14.168 -0.535 -12.698 1.00 96.00 86 VAL A C 1
ATOM 652 O O . VAL A 1 86 ? 14.744 -1.406 -12.052 1.00 96.00 86 VAL A O 1
ATOM 655 N N . ASN A 1 87 ? 13.993 0.699 -12.245 1.00 96.50 87 ASN A N 1
ATOM 656 C CA . ASN A 1 87 ? 14.221 1.089 -10.862 1.00 96.50 87 ASN A CA 1
ATOM 657 C C . ASN A 1 87 ? 13.197 2.171 -10.514 1.00 96.50 87 ASN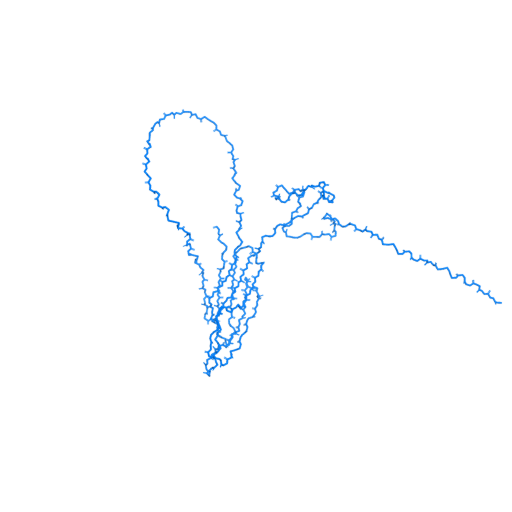 A C 1
ATOM 659 O O . ASN A 1 87 ? 13.243 3.279 -11.051 1.00 96.50 87 ASN A O 1
ATOM 663 N N . LEU A 1 88 ? 12.219 1.788 -9.698 1.00 94.94 88 LEU A N 1
ATOM 664 C CA . LEU A 1 88 ? 11.053 2.587 -9.348 1.00 94.94 88 LEU A CA 1
ATOM 665 C C . LEU A 1 88 ? 11.000 2.800 -7.847 1.00 94.94 88 LEU A C 1
ATOM 667 O O . LEU A 1 88 ? 11.030 1.825 -7.099 1.00 94.94 88 LEU A O 1
ATOM 671 N N . THR A 1 89 ? 10.782 4.039 -7.428 1.00 95.62 89 THR A N 1
ATOM 672 C CA . THR A 1 89 ? 10.327 4.361 -6.074 1.00 95.62 89 THR A CA 1
ATOM 673 C C . THR A 1 89 ? 8.831 4.643 -6.121 1.00 95.62 89 THR A C 1
ATOM 675 O O . THR A 1 89 ? 8.376 5.483 -6.897 1.00 95.62 89 THR A O 1
ATOM 678 N N . ILE A 1 90 ? 8.046 3.931 -5.312 1.00 95.19 90 ILE A N 1
ATOM 679 C CA . ILE A 1 90 ? 6.585 4.039 -5.309 1.00 95.19 90 ILE A CA 1
ATOM 680 C C . ILE A 1 90 ? 6.118 4.537 -3.943 1.00 95.19 90 ILE A C 1
ATOM 682 O O . ILE A 1 90 ? 6.474 3.983 -2.900 1.00 95.19 90 ILE A O 1
ATOM 686 N N . SER A 1 91 ? 5.297 5.583 -3.952 1.00 94.88 91 SER A N 1
ATOM 687 C CA . SER A 1 91 ? 4.696 6.190 -2.767 1.00 94.88 91 SER A CA 1
ATOM 688 C C . SER A 1 91 ? 3.180 6.290 -2.893 1.00 94.88 91 SER A C 1
ATOM 690 O O . SER A 1 91 ? 2.632 6.377 -3.995 1.00 94.88 91 SER A O 1
ATOM 692 N N . ILE A 1 92 ? 2.508 6.263 -1.746 1.00 94.06 92 ILE A N 1
ATOM 693 C CA . ILE A 1 92 ? 1.076 6.529 -1.612 1.00 94.06 92 ILE A CA 1
ATOM 694 C C . ILE A 1 92 ? 0.931 7.663 -0.599 1.00 94.06 92 ILE A C 1
ATOM 696 O O . ILE A 1 92 ? 1.494 7.586 0.489 1.00 94.06 92 ILE A O 1
ATOM 700 N N . ASP A 1 93 ? 0.238 8.733 -0.982 1.00 92.75 93 ASP A N 1
ATOM 701 C CA . ASP A 1 93 ? 0.036 9.954 -0.182 1.00 92.75 93 ASP A CA 1
ATOM 702 C C . ASP A 1 93 ? 1.344 10.610 0.291 1.00 92.75 93 ASP A C 1
ATOM 704 O O . ASP A 1 93 ? 1.428 11.203 1.364 1.00 92.75 93 ASP A O 1
ATOM 708 N N . GLY A 1 94 ? 2.392 10.493 -0.529 1.00 90.62 94 GLY A N 1
ATOM 709 C CA . GLY A 1 94 ? 3.732 10.996 -0.220 1.00 90.62 94 GLY A CA 1
ATOM 710 C C . GLY A 1 94 ? 4.555 10.092 0.703 1.00 90.62 94 GLY A C 1
ATOM 711 O O . GLY A 1 94 ? 5.732 10.373 0.919 1.00 90.62 94 GLY A O 1
ATOM 712 N N . GLU A 1 95 ? 3.994 8.991 1.205 1.00 94.00 95 GLU A N 1
ATOM 713 C CA . GLU A 1 95 ? 4.718 8.000 2.000 1.00 94.00 95 GLU A CA 1
ATOM 714 C C . GLU A 1 95 ? 5.273 6.893 1.095 1.00 94.00 95 GLU A C 1
ATOM 716 O O . GLU A 1 95 ? 4.531 6.268 0.334 1.00 94.00 95 GLU A O 1
ATOM 721 N N . ALA A 1 96 ? 6.578 6.622 1.171 1.00 94.31 96 ALA A N 1
ATOM 722 C CA . ALA A 1 96 ? 7.203 5.543 0.411 1.00 94.31 96 ALA A CA 1
ATOM 723 C C . ALA A 1 96 ? 6.628 4.176 0.825 1.00 94.31 96 ALA A C 1
ATOM 725 O O . ALA A 1 96 ? 6.646 3.816 2.001 1.00 94.31 96 ALA A O 1
ATOM 726 N N . LYS A 1 97 ? 6.130 3.405 -0.149 1.00 95.31 97 LYS A N 1
ATOM 727 C CA . LYS A 1 97 ? 5.540 2.072 0.067 1.00 95.31 97 LYS A CA 1
ATOM 728 C C . LYS A 1 97 ? 6.383 0.939 -0.498 1.00 95.31 97 LYS A C 1
ATOM 730 O O . LYS A 1 97 ? 6.263 -0.187 -0.026 1.00 95.31 97 LYS A O 1
ATOM 735 N N . GLY A 1 98 ? 7.242 1.215 -1.475 1.00 93.88 98 GLY A N 1
ATOM 736 C CA . GLY A 1 98 ? 8.132 0.195 -2.009 1.00 93.88 98 GLY A CA 1
ATOM 737 C C . GLY A 1 98 ? 9.093 0.713 -3.063 1.00 93.88 98 GLY A C 1
ATOM 738 O O . GLY A 1 98 ? 8.924 1.803 -3.609 1.00 93.88 98 GLY A O 1
ATOM 739 N N . VAL A 1 99 ? 10.092 -0.118 -3.344 1.00 95.94 99 VAL A N 1
ATOM 740 C CA . VAL A 1 99 ? 11.015 0.038 -4.464 1.00 95.94 99 VAL A CA 1
ATOM 741 C C . VAL A 1 99 ? 10.903 -1.211 -5.329 1.00 95.94 99 VAL A C 1
ATOM 743 O O . VAL A 1 99 ? 10.897 -2.321 -4.794 1.00 95.94 99 VAL A O 1
ATOM 746 N N . TYR A 1 100 ? 10.817 -1.038 -6.646 1.00 97.12 100 TYR A N 1
ATOM 747 C CA . TYR A 1 100 ? 10.827 -2.145 -7.600 1.00 97.12 100 TYR A CA 1
ATOM 748 C C . TYR A 1 100 ? 12.046 -2.046 -8.509 1.00 97.12 100 TYR A C 1
ATOM 750 O O . TYR A 1 100 ? 12.280 -1.003 -9.119 1.00 97.12 100 TYR A O 1
ATOM 758 N N . GLN A 1 101 ? 12.802 -3.137 -8.622 1.00 97.19 101 GLN A N 1
ATOM 759 C CA . GLN A 1 101 ? 13.989 -3.208 -9.466 1.00 97.19 101 GLN A CA 1
ATOM 760 C C . GLN A 1 101 ? 13.952 -4.428 -10.377 1.00 97.19 101 GLN A C 1
ATOM 762 O O . GLN A 1 101 ? 13.597 -5.525 -9.950 1.00 97.19 101 GLN A O 1
ATOM 767 N N . HIS A 1 102 ? 14.367 -4.230 -11.624 1.00 96.38 102 HIS A N 1
ATOM 768 C CA . HIS A 1 102 ? 14.555 -5.293 -12.604 1.00 96.38 102 HIS A CA 1
ATOM 769 C C . HIS A 1 102 ? 15.829 -5.053 -13.402 1.00 96.38 102 HIS A C 1
ATOM 771 O O . HIS A 1 102 ? 16.053 -3.949 -13.902 1.00 96.38 102 HIS A O 1
ATOM 777 N N . VAL A 1 103 ? 16.628 -6.108 -13.551 1.00 96.50 103 VAL A N 1
ATOM 778 C CA . VAL A 1 103 ? 17.799 -6.129 -14.430 1.00 96.50 103 VAL A CA 1
ATOM 779 C C . VAL A 1 103 ? 17.472 -7.046 -15.612 1.00 96.50 103 VAL A C 1
ATOM 781 O O . VAL A 1 103 ? 17.211 -8.233 -15.389 1.00 96.50 103 VAL A O 1
ATOM 784 N N . PRO A 1 104 ? 17.493 -6.530 -16.853 1.00 95.38 104 PRO A N 1
ATOM 785 C CA . PRO A 1 104 ? 17.073 -7.262 -18.030 1.00 95.38 104 PRO A CA 1
ATOM 786 C C . PRO A 1 104 ? 18.004 -8.443 -18.291 1.00 95.38 104 PRO A C 1
ATOM 788 O O . PRO A 1 104 ? 19.232 -8.324 -18.255 1.00 95.38 104 PRO A O 1
ATOM 791 N N . GLN A 1 105 ? 17.411 -9.587 -18.602 1.00 93.94 105 GLN A N 1
ATOM 792 C CA . GLN A 1 105 ? 18.124 -10.740 -19.138 1.00 93.94 105 GLN A CA 1
ATOM 793 C C . GLN A 1 105 ? 18.202 -10.634 -20.673 1.00 93.94 105 GLN A C 1
ATOM 795 O O . GLN A 1 105 ? 17.328 -10.027 -21.288 1.00 93.94 105 GLN A O 1
ATOM 800 N N . PRO A 1 106 ? 19.215 -11.206 -21.347 1.00 92.81 106 PRO A N 1
ATOM 801 C CA . PRO A 1 106 ? 19.344 -11.146 -22.807 1.00 92.81 106 PRO A CA 1
ATOM 802 C C . PRO A 1 106 ? 18.415 -12.157 -23.509 1.00 92.81 106 PRO A C 1
ATOM 804 O O . PRO A 1 106 ? 18.863 -12.978 -24.308 1.00 92.81 106 PRO A O 1
ATOM 807 N N . LEU A 1 107 ? 17.121 -12.131 -23.185 1.00 93.44 107 LEU A N 1
ATOM 808 C CA . LEU A 1 107 ? 16.125 -13.096 -23.671 1.00 93.44 107 LEU A CA 1
ATOM 809 C C . LEU A 1 107 ? 15.364 -12.597 -24.904 1.00 93.44 107 LEU A C 1
ATOM 811 O O . LEU A 1 107 ? 14.803 -13.396 -25.649 1.00 93.44 107 LEU A O 1
ATOM 815 N N . ASN A 1 108 ? 15.386 -11.287 -25.144 1.00 93.44 108 ASN A N 1
ATOM 816 C CA . ASN A 1 108 ? 14.608 -10.597 -26.165 1.00 93.44 108 ASN A CA 1
ATOM 817 C C . ASN A 1 108 ? 13.090 -10.832 -26.021 1.00 93.44 108 ASN A C 1
ATOM 819 O O . ASN A 1 108 ? 12.392 -11.097 -27.001 1.00 93.44 108 ASN A O 1
ATOM 823 N N . THR A 1 109 ? 12.591 -10.761 -24.784 1.00 96.25 109 THR A N 1
ATOM 824 C CA . THR A 1 109 ? 11.195 -11.055 -24.417 1.00 96.25 109 THR A CA 1
ATOM 825 C C . THR A 1 109 ? 10.550 -9.924 -23.621 1.00 96.25 109 THR A C 1
ATOM 827 O O . THR A 1 109 ? 11.236 -9.065 -23.069 1.00 96.25 109 THR A O 1
ATOM 830 N N . TYR A 1 110 ? 9.219 -9.963 -23.530 1.00 97.25 110 TYR A N 1
ATOM 831 C CA . TYR A 1 110 ? 8.427 -9.118 -22.639 1.00 97.25 110 TYR A CA 1
ATOM 832 C C . TYR A 1 110 ? 7.710 -9.977 -21.597 1.00 97.25 110 TYR A C 1
ATOM 834 O O . TYR A 1 110 ? 7.172 -11.032 -21.940 1.00 97.25 110 TYR A O 1
ATOM 842 N N . SER A 1 111 ? 7.679 -9.503 -20.354 1.00 97.06 111 SER A N 1
ATOM 843 C CA . SER A 1 111 ? 6.881 -10.084 -19.271 1.00 97.06 111 SER A CA 1
ATOM 844 C C . SER A 1 111 ? 5.738 -9.132 -18.934 1.00 97.06 111 SER A C 1
ATOM 846 O O . SER A 1 111 ? 5.993 -7.980 -18.589 1.00 97.06 111 SER A O 1
ATOM 848 N N . TYR A 1 112 ? 4.502 -9.609 -19.057 1.00 97.25 112 TYR A N 1
ATOM 849 C CA . TYR A 1 112 ? 3.271 -8.854 -18.797 1.00 97.25 112 TYR A CA 1
ATOM 850 C C . TYR A 1 112 ? 2.728 -9.163 -17.402 1.00 97.25 112 TYR A C 1
ATOM 852 O O . TYR A 1 112 ? 3.159 -10.134 -16.777 1.00 97.25 112 TYR A O 1
ATOM 860 N N . ASP A 1 113 ? 1.790 -8.340 -16.928 1.00 96.00 113 ASP A N 1
ATOM 861 C CA . ASP A 1 113 ? 1.094 -8.535 -15.651 1.00 96.00 113 ASP A CA 1
ATOM 862 C C . ASP A 1 113 ? 2.054 -8.686 -14.455 1.00 96.00 113 ASP A C 1
ATOM 864 O O . ASP A 1 113 ? 1.771 -9.404 -13.492 1.00 96.00 113 ASP A O 1
ATOM 868 N N . VAL A 1 114 ? 3.214 -8.016 -14.492 1.00 96.94 114 VAL A N 1
ATOM 869 C CA . VAL A 1 114 ? 4.217 -8.125 -13.428 1.00 96.94 114 VAL A CA 1
ATOM 870 C C . VAL A 1 114 ? 3.808 -7.236 -12.252 1.00 96.94 114 VAL A C 1
ATOM 872 O O . VAL A 1 114 ? 3.755 -6.013 -12.421 1.00 96.94 114 VAL A O 1
ATOM 875 N N . PRO A 1 115 ? 3.540 -7.799 -11.057 1.00 95.62 115 PRO A N 1
ATOM 876 C CA . PRO A 1 115 ? 3.172 -7.006 -9.893 1.00 95.62 115 PRO A CA 1
ATOM 877 C C . PRO A 1 115 ? 4.401 -6.267 -9.356 1.00 95.62 115 PRO A C 1
ATOM 879 O O . PRO A 1 115 ? 5.363 -6.879 -8.894 1.00 95.62 115 PRO A O 1
ATOM 882 N N . MET A 1 116 ? 4.358 -4.938 -9.396 1.00 95.19 116 MET A N 1
ATOM 883 C CA . MET A 1 116 ? 5.454 -4.073 -8.945 1.00 95.19 116 MET A CA 1
ATOM 884 C C . MET A 1 116 ? 5.250 -3.539 -7.524 1.00 95.19 116 MET A C 1
ATOM 886 O O . MET A 1 116 ? 6.216 -3.236 -6.829 1.00 95.19 116 MET A O 1
ATOM 890 N N . LEU A 1 117 ? 3.996 -3.441 -7.075 1.00 96.00 117 LEU A N 1
ATOM 891 C CA . LEU A 1 117 ? 3.618 -3.087 -5.706 1.00 96.00 117 LEU A CA 1
ATOM 892 C C . LEU A 1 117 ? 2.282 -3.749 -5.365 1.00 96.00 117 LEU A C 1
ATOM 894 O O . LEU A 1 117 ? 1.389 -3.770 -6.207 1.00 96.00 117 LEU A O 1
ATOM 898 N N . SER A 1 118 ? 2.115 -4.213 -4.125 1.00 95.44 118 SER A N 1
ATOM 899 C CA . SER A 1 118 ? 0.813 -4.597 -3.573 1.00 95.44 118 SER A CA 1
ATOM 900 C C . SER A 1 118 ? 0.684 -4.097 -2.136 1.00 95.44 118 SER A C 1
ATOM 902 O O . SER A 1 118 ? 1.499 -4.446 -1.281 1.00 95.44 118 SER A O 1
ATOM 904 N N . VAL A 1 119 ? -0.315 -3.254 -1.875 1.00 93.88 119 VAL A N 1
ATOM 905 C CA . VAL A 1 119 ? -0.588 -2.656 -0.561 1.00 93.88 119 VAL A CA 1
ATOM 906 C C . VAL A 1 119 ? -2.045 -2.906 -0.198 1.00 93.88 119 VAL A C 1
ATOM 908 O O . VAL A 1 119 ? -2.932 -2.759 -1.033 1.00 93.88 119 VAL A O 1
ATOM 911 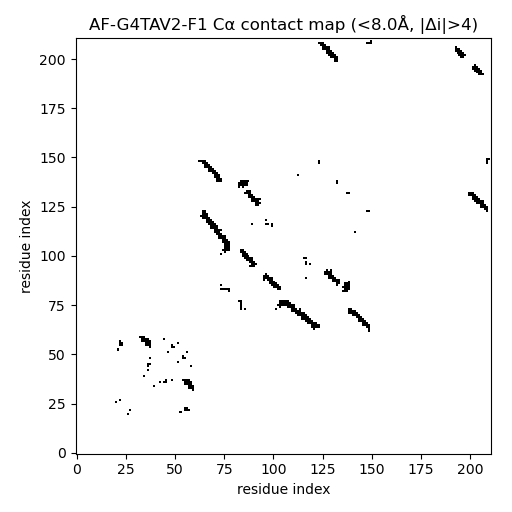N N . SER A 1 120 ? -2.297 -3.256 1.061 1.00 90.94 120 SER A N 1
ATOM 912 C CA . SER A 1 120 ? -3.638 -3.429 1.630 1.00 90.94 120 SER A CA 1
ATOM 913 C C . SER A 1 120 ? -3.778 -2.633 2.926 1.00 90.94 120 SER A C 1
ATOM 915 O O . SER A 1 120 ? -2.783 -2.159 3.478 1.00 90.94 120 SER A O 1
ATOM 917 N N . GLY A 1 121 ? -5.011 -2.476 3.412 1.00 84.75 121 GLY A N 1
ATOM 918 C CA . GLY A 1 121 ? -5.278 -1.753 4.655 1.00 84.75 121 GLY A CA 1
ATOM 919 C C . GLY A 1 121 ? -5.160 -0.233 4.523 1.00 84.75 121 GLY A C 1
ATOM 920 O O . GLY A 1 121 ? -4.962 0.445 5.531 1.00 84.75 121 GLY A O 1
ATOM 921 N N . LEU A 1 122 ? -5.283 0.302 3.304 1.00 85.94 122 LEU A N 1
ATOM 922 C CA . LEU A 1 122 ? -5.418 1.739 3.084 1.00 85.94 122 LEU A CA 1
ATOM 923 C C . LEU A 1 122 ? -6.696 2.234 3.768 1.00 85.94 122 LEU A C 1
ATOM 925 O O . LEU A 1 122 ? -7.717 1.541 3.792 1.00 85.94 122 LEU A O 1
ATOM 929 N N . SER A 1 123 ? -6.639 3.427 4.352 1.00 84.06 123 SER A N 1
ATOM 930 C CA . SER A 1 123 ? -7.823 4.055 4.934 1.00 84.06 123 SER A CA 1
ATOM 931 C C . SER A 1 123 ? -8.912 4.258 3.879 1.00 84.06 123 SER A C 1
ATOM 933 O O . SER A 1 123 ? -8.633 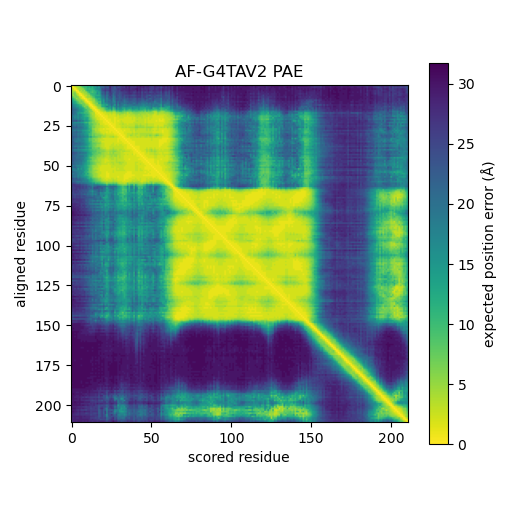4.339 2.690 1.00 84.06 123 SER A O 1
ATOM 935 N N . ALA A 1 124 ? -10.168 4.381 4.303 1.00 77.38 124 ALA A N 1
ATOM 936 C CA . ALA A 1 124 ? -11.209 4.854 3.399 1.00 77.38 124 ALA A CA 1
ATOM 937 C C . ALA A 1 124 ? -10.872 6.276 2.920 1.00 77.38 124 ALA A C 1
ATOM 939 O O . ALA A 1 124 ? -10.507 7.127 3.734 1.00 77.38 124 ALA A O 1
ATOM 940 N N . GLY A 1 125 ? -11.010 6.543 1.622 1.00 77.81 125 GLY A N 1
ATOM 941 C CA . GLY A 1 125 ? -10.819 7.883 1.075 1.00 77.81 125 GLY A CA 1
ATOM 942 C C . GLY A 1 125 ? -10.189 7.909 -0.310 1.00 77.81 125 GLY A C 1
ATOM 943 O O . GLY A 1 125 ? -10.168 6.908 -1.029 1.00 77.81 125 GLY A O 1
ATOM 944 N N . SER A 1 126 ? -9.736 9.102 -0.693 1.00 84.00 126 SER A N 1
ATOM 945 C CA . SER A 1 126 ? -8.962 9.314 -1.916 1.00 84.00 126 SER A CA 1
ATOM 946 C C . SER A 1 126 ? -7.475 9.197 -1.615 1.00 84.00 126 SER A C 1
ATOM 948 O O . SER A 1 126 ? -7.016 9.739 -0.612 1.00 84.00 126 SER A O 1
ATOM 950 N N . HIS A 1 127 ? -6.738 8.546 -2.508 1.00 86.75 127 HIS A N 1
ATOM 951 C CA . HIS A 1 127 ? -5.303 8.316 -2.365 1.00 86.75 127 HIS A CA 1
ATOM 952 C C . HIS A 1 127 ? -4.545 8.796 -3.596 1.00 86.75 127 HIS A C 1
ATOM 954 O O . HIS A 1 127 ? -5.050 8.711 -4.715 1.00 86.75 127 HIS A O 1
ATOM 960 N N . THR A 1 128 ? -3.314 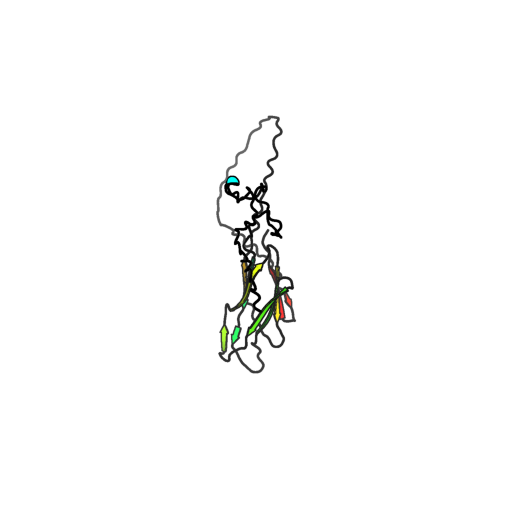9.263 -3.406 1.00 90.69 128 THR A N 1
ATOM 961 C CA . THR A 1 128 ? -2.411 9.616 -4.508 1.00 90.69 128 THR A CA 1
ATOM 962 C C . THR A 1 128 ? -1.299 8.587 -4.613 1.00 90.69 128 THR A C 1
ATOM 964 O O . THR A 1 128 ? -0.431 8.536 -3.747 1.00 90.69 128 THR A O 1
ATOM 967 N N . LEU A 1 129 ? -1.291 7.797 -5.686 1.00 93.75 129 LEU A N 1
ATOM 968 C CA . LEU A 1 129 ? -0.167 6.929 -6.025 1.00 93.75 129 LEU A CA 1
ATOM 969 C C . LEU A 1 129 ? 0.830 7.705 -6.881 1.00 93.75 129 LEU A C 1
ATOM 971 O O . LEU A 1 129 ? 0.454 8.324 -7.881 1.00 93.75 129 LEU A O 1
ATOM 975 N N . ARG A 1 130 ? 2.108 7.632 -6.514 1.00 92.25 130 ARG A N 1
ATOM 976 C CA . ARG A 1 130 ? 3.213 8.199 -7.283 1.00 92.25 130 ARG A CA 1
ATOM 977 C C . ARG A 1 130 ? 4.299 7.154 -7.495 1.00 92.25 130 ARG A C 1
ATOM 979 O O . ARG A 1 130 ? 4.825 6.623 -6.523 1.00 92.25 130 ARG A O 1
ATOM 986 N N . ALA A 1 131 ? 4.643 6.892 -8.752 1.00 92.75 131 ALA A N 1
ATOM 987 C CA . ALA A 1 131 ? 5.776 6.056 -9.137 1.00 92.75 131 ALA A CA 1
ATOM 988 C C . ALA A 1 131 ? 6.825 6.928 -9.830 1.00 92.75 131 ALA A C 1
ATOM 990 O O . ALA A 1 131 ? 6.499 7.627 -10.788 1.00 92.75 131 ALA A O 1
ATOM 991 N N . GLU A 1 132 ? 8.057 6.912 -9.335 1.00 93.75 132 GLU A N 1
ATOM 992 C CA . GLU A 1 132 ? 9.175 7.711 -9.839 1.00 93.75 132 GLU A CA 1
ATOM 993 C C . GLU A 1 132 ? 10.266 6.796 -10.382 1.00 93.75 132 GLU A C 1
ATOM 995 O O . GLU A 1 132 ? 10.692 5.870 -9.691 1.00 93.75 132 GLU A O 1
ATOM 1000 N N . LEU A 1 133 ? 10.716 7.052 -11.612 1.00 92.56 133 LEU A N 1
ATOM 1001 C CA . LEU A 1 133 ? 11.845 6.338 -12.198 1.00 92.56 133 LEU A CA 1
ATOM 1002 C C . LEU A 1 133 ? 13.159 6.951 -11.736 1.00 92.56 133 LEU A C 1
ATOM 1004 O O . LEU A 1 133 ? 13.383 8.154 -11.872 1.00 92.56 133 LEU A O 1
ATOM 1008 N N . GLU A 1 134 ? 14.070 6.092 -11.302 1.00 93.12 134 GLU A N 1
ATOM 1009 C CA . GLU A 1 134 ? 15.463 6.470 -11.108 1.00 93.12 134 GLU A CA 1
ATOM 1010 C C . GLU A 1 134 ? 16.190 6.614 -12.460 1.00 93.12 134 GLU A C 1
ATOM 1012 O O . GLU A 1 134 ? 15.784 6.006 -13.463 1.00 93.12 134 GLU A O 1
ATOM 1017 N N . PRO A 1 135 ? 17.302 7.373 -12.521 1.00 91.69 135 PRO A N 1
ATOM 1018 C CA . PRO A 1 135 ? 18.103 7.508 -13.734 1.00 91.69 135 PRO A CA 1
ATOM 1019 C C . PRO A 1 135 ? 18.505 6.159 -14.341 1.00 91.69 135 PRO A C 1
ATOM 1021 O O . PRO A 1 135 ? 18.792 5.199 -13.629 1.00 91.69 135 PRO A O 1
ATOM 1024 N N . ASN A 1 136 ? 18.594 6.108 -15.673 1.00 90.56 136 ASN A N 1
ATOM 1025 C CA . ASN A 1 136 ? 18.891 4.887 -16.434 1.00 90.56 136 ASN A CA 1
ATOM 1026 C C . ASN A 1 136 ? 17.886 3.750 -16.194 1.00 90.56 136 ASN A C 1
ATOM 1028 O O . ASN A 1 136 ? 18.265 2.577 -16.198 1.00 90.56 136 ASN A O 1
ATOM 1032 N N . SER A 1 137 ? 16.609 4.108 -16.063 1.00 93.62 137 SER A N 1
ATOM 1033 C CA . SER A 1 137 ? 15.501 3.159 -15.989 1.00 93.62 137 SER A CA 1
ATOM 1034 C C . SER A 1 137 ? 14.478 3.408 -17.093 1.00 93.62 137 SER A C 1
ATOM 1036 O O . SER A 1 137 ? 14.303 4.536 -17.555 1.00 93.62 137 SER A O 1
ATOM 1038 N N . MET A 1 138 ? 13.776 2.356 -17.496 1.00 91.56 138 MET A N 1
ATOM 1039 C CA . MET A 1 138 ? 12.598 2.393 -18.351 1.00 91.56 138 MET A CA 1
ATOM 1040 C C . MET A 1 138 ? 11.508 1.579 -17.671 1.00 91.56 138 MET A C 1
ATOM 1042 O O . MET A 1 138 ? 11.745 0.457 -17.250 1.00 91.56 138 MET A O 1
ATOM 1046 N N . TRP A 1 139 ? 10.310 2.136 -17.574 1.00 90.38 139 TRP A N 1
ATOM 1047 C CA . TRP A 1 139 ? 9.150 1.449 -17.032 1.00 90.38 139 TRP A CA 1
ATOM 1048 C C . TRP A 1 139 ? 7.992 1.585 -18.003 1.00 90.38 139 TRP A C 1
ATOM 1050 O O . TRP A 1 139 ? 7.710 2.675 -18.502 1.00 90.38 139 TRP A O 1
ATOM 1060 N N . MET A 1 140 ? 7.310 0.471 -18.236 1.00 92.25 140 MET A N 1
ATOM 1061 C CA . MET A 1 140 ? 6.062 0.423 -18.975 1.00 92.25 140 MET A CA 1
ATOM 1062 C C . MET A 1 140 ? 4.940 0.138 -17.978 1.00 92.25 140 MET A C 1
ATOM 1064 O O . MET A 1 140 ? 4.738 -1.004 -17.567 1.00 92.25 140 MET A O 1
ATOM 1068 N N . PHE A 1 141 ? 4.242 1.192 -17.557 1.00 92.81 141 PHE A N 1
ATOM 1069 C CA . PHE A 1 141 ? 2.995 1.052 -16.809 1.00 92.81 141 PHE A CA 1
ATOM 1070 C C . PHE A 1 141 ? 1.940 0.375 -17.688 1.00 92.81 141 PHE A C 1
ATOM 1072 O O . PHE A 1 141 ? 1.813 0.728 -18.862 1.00 92.81 141 PHE A O 1
ATOM 1079 N N . ASP A 1 142 ? 1.188 -0.561 -17.112 1.00 91.88 142 ASP A N 1
ATOM 1080 C CA . ASP A 1 142 ? 0.086 -1.234 -17.799 1.00 91.88 142 ASP A CA 1
ATOM 1081 C C . ASP A 1 142 ? -1.248 -0.888 -17.132 1.00 91.88 142 ASP A C 1
ATOM 1083 O O . ASP A 1 142 ? -2.012 -0.053 -17.622 1.00 91.88 142 ASP A O 1
ATOM 1087 N N . TYR A 1 143 ? -1.489 -1.449 -15.946 1.00 92.81 143 TYR A N 1
ATOM 1088 C CA . TYR A 1 143 ? -2.700 -1.195 -15.180 1.00 92.81 143 TYR A CA 1
ATOM 1089 C C . TYR A 1 143 ? -2.451 -1.267 -13.675 1.00 92.81 143 TYR A C 1
ATOM 1091 O O . TYR A 1 143 ? -1.403 -1.684 -13.183 1.00 92.81 143 TYR A O 1
ATOM 1099 N N . LEU A 1 144 ? -3.458 -0.857 -12.914 1.00 94.19 144 LEU A N 1
ATOM 1100 C CA . LEU A 1 144 ? -3.542 -1.117 -11.486 1.00 94.19 144 LEU A CA 1
ATOM 1101 C C . LEU A 1 144 ? -4.912 -1.694 -11.159 1.00 94.19 144 LEU A C 1
ATOM 1103 O O . LEU A 1 144 ? -5.898 -1.416 -11.843 1.00 94.19 144 LEU A O 1
ATOM 1107 N N . VAL A 1 145 ? -4.970 -2.467 -10.084 1.00 91.94 145 VAL A N 1
ATOM 1108 C CA . VAL A 1 145 ? -6.214 -2.960 -9.492 1.00 91.94 145 VAL A CA 1
ATOM 1109 C C . VAL A 1 145 ? -6.326 -2.352 -8.107 1.00 91.94 145 VAL A C 1
ATOM 1111 O O . VAL A 1 145 ? -5.361 -2.390 -7.350 1.00 91.94 145 VAL A O 1
ATOM 1114 N N . TYR A 1 146 ? -7.481 -1.786 -7.771 1.00 89.81 146 TYR A N 1
ATOM 1115 C CA . TYR A 1 146 ? -7.732 -1.241 -6.442 1.00 89.81 146 TYR A CA 1
ATOM 1116 C C . TYR A 1 146 ? -9.091 -1.685 -5.915 1.00 89.81 146 TYR A C 1
ATOM 1118 O O . TYR A 1 146 ? -10.016 -1.929 -6.690 1.00 89.81 146 TYR A O 1
ATOM 1126 N N . THR A 1 147 ? -9.205 -1.789 -4.593 1.00 84.81 147 THR A N 1
ATOM 1127 C CA . THR A 1 147 ? -10.481 -2.037 -3.915 1.00 84.81 147 THR A CA 1
ATOM 1128 C C . THR A 1 147 ? -10.952 -0.769 -3.226 1.00 84.81 147 THR A C 1
ATOM 1130 O O . THR A 1 147 ? -10.194 -0.122 -2.500 1.00 84.81 147 THR A O 1
ATOM 1133 N N . THR A 1 148 ? -12.216 -0.419 -3.443 1.00 76.56 148 THR A N 1
ATOM 1134 C CA . THR A 1 148 ? -12.898 0.637 -2.697 1.00 76.56 148 THR A CA 1
ATOM 1135 C C . THR A 1 148 ? -13.617 0.029 -1.505 1.00 76.56 148 THR A C 1
ATOM 1137 O O . THR A 1 148 ? -14.167 -1.067 -1.584 1.00 76.56 148 THR A O 1
ATOM 1140 N N . VAL A 1 149 ? -13.606 0.754 -0.393 1.00 66.88 149 VAL A N 1
ATOM 1141 C CA . VAL A 1 149 ? -14.551 0.528 0.696 1.00 66.88 149 VAL A CA 1
ATOM 1142 C C . VAL A 1 149 ? -15.764 1.394 0.422 1.00 66.88 149 VAL A C 1
ATOM 1144 O O . VAL A 1 149 ? -15.659 2.620 0.423 1.00 66.88 149 VAL A O 1
ATOM 1147 N N . ASP A 1 150 ? -16.897 0.759 0.147 1.00 57.19 150 ASP A N 1
ATOM 1148 C CA . ASP A 1 150 ? -18.164 1.469 0.069 1.00 57.19 150 ASP A CA 1
ATOM 1149 C C . ASP A 1 150 ? -18.537 1.873 1.493 1.00 57.19 150 ASP A C 1
ATOM 1151 O O . ASP A 1 150 ? -18.868 1.031 2.331 1.00 57.19 150 ASP A O 1
ATOM 1155 N N . SER A 1 151 ? -18.482 3.170 1.793 1.00 50.91 151 SER A N 1
ATOM 1156 C CA . SER A 1 151 ? -19.132 3.677 2.992 1.00 50.91 151 SER A CA 1
ATOM 1157 C C . SER A 1 151 ? -20.629 3.466 2.805 1.00 50.91 151 SER A C 1
ATOM 1159 O O . SER A 1 151 ? -21.259 4.181 2.022 1.00 50.91 151 SER A O 1
ATOM 1161 N N . VAL A 1 152 ? -21.207 2.485 3.500 1.00 42.81 152 VAL A N 1
ATOM 1162 C CA . VAL A 1 152 ? -22.662 2.356 3.598 1.00 42.81 152 VAL A CA 1
ATOM 1163 C C . VAL A 1 152 ? -23.162 3.651 4.227 1.00 42.81 152 VAL A C 1
ATOM 1165 O O . VAL A 1 152 ? -23.049 3.867 5.434 1.00 42.81 152 VAL A O 1
ATOM 1168 N N . SER A 1 153 ? -23.663 4.557 3.388 1.00 37.91 153 SER A N 1
ATOM 1169 C CA . SER A 1 153 ? -24.314 5.773 3.843 1.00 37.91 153 SER A CA 1
ATOM 1170 C C . SER A 1 153 ? -25.544 5.335 4.616 1.00 37.91 153 SER A C 1
ATOM 1172 O O . SER A 1 153 ? -26.539 4.914 4.029 1.00 37.91 153 SER A O 1
ATOM 1174 N N . ASN A 1 154 ? -25.466 5.391 5.943 1.00 36.91 154 ASN A N 1
ATOM 1175 C CA . ASN A 1 154 ? -26.609 5.162 6.805 1.00 36.91 154 ASN A CA 1
ATOM 1176 C C . ASN A 1 154 ? -27.540 6.368 6.618 1.00 36.91 154 ASN A C 1
ATOM 1178 O O . ASN A 1 154 ? -27.463 7.359 7.344 1.00 36.91 154 ASN A O 1
ATOM 1182 N N . SER A 1 155 ? -28.365 6.333 5.570 1.00 36.31 155 SER A N 1
ATOM 1183 C CA . SER A 1 155 ? -29.413 7.314 5.343 1.00 36.31 155 SER A CA 1
ATOM 1184 C C . SER A 1 155 ? -30.438 7.142 6.457 1.00 36.31 155 SER A C 1
ATOM 1186 O O . SER A 1 155 ? -31.371 6.344 6.350 1.00 36.31 155 SER A O 1
ATOM 1188 N N . SER A 1 156 ? -30.248 7.868 7.555 1.00 38.72 156 SER A N 1
ATOM 1189 C CA . SER A 1 156 ? -31.285 8.078 8.550 1.00 38.72 156 SER A CA 1
ATOM 1190 C C . SER A 1 156 ? -32.401 8.869 7.874 1.00 38.72 156 SER A C 1
ATOM 1192 O O . SER A 1 156 ? -32.389 10.096 7.803 1.00 38.72 156 SER A O 1
ATOM 1194 N N . ALA A 1 157 ? -33.381 8.150 7.331 1.00 40.12 157 ALA A N 1
ATOM 1195 C CA . ALA A 1 157 ? -34.666 8.733 7.006 1.00 40.12 157 ALA A CA 1
ATOM 1196 C C . ALA A 1 157 ? -35.262 9.260 8.320 1.00 40.12 157 ALA A C 1
ATOM 1198 O O . ALA A 1 157 ? -35.849 8.514 9.104 1.00 40.12 157 ALA A O 1
ATOM 1199 N N . GLN A 1 158 ? -35.053 10.550 8.591 1.00 34.22 158 GLN A N 1
ATOM 1200 C CA . GLN A 1 158 ? -35.786 11.292 9.606 1.00 34.22 158 GLN A CA 1
ATOM 1201 C C . GLN A 1 158 ? -37.259 11.294 9.197 1.00 34.22 158 GLN A C 1
ATOM 1203 O O . GLN A 1 158 ? -37.713 12.113 8.400 1.00 34.22 158 GLN A O 1
ATOM 1208 N N . ALA A 1 159 ? -38.012 10.343 9.740 1.00 41.97 159 ALA A N 1
ATOM 1209 C CA . ALA A 1 159 ? -39.455 10.434 9.794 1.00 41.97 159 ALA A CA 1
ATOM 1210 C C . ALA A 1 159 ? -39.813 11.480 10.857 1.00 41.97 159 ALA A C 1
ATOM 1212 O O . ALA A 1 159 ? -39.785 11.194 12.053 1.00 41.97 159 ALA A O 1
ATOM 1213 N N . THR A 1 160 ? -40.149 12.694 10.421 1.00 30.94 160 THR A N 1
ATOM 1214 C CA . THR A 1 160 ? -40.792 13.691 11.283 1.00 30.94 160 THR A CA 1
ATOM 1215 C C . THR A 1 160 ? -42.288 13.719 10.982 1.00 30.94 160 THR A C 1
ATOM 1217 O O . THR A 1 160 ? -42.725 13.818 9.837 1.00 30.94 160 THR A O 1
ATOM 1220 N N . SER A 1 161 ? -43.064 13.570 12.048 1.00 36.56 161 SER A N 1
ATOM 1221 C CA . SER A 1 161 ? -44.503 13.339 12.114 1.00 36.56 161 SER A CA 1
ATOM 1222 C C . SER A 1 161 ? -45.387 14.566 11.833 1.00 36.56 161 SER A C 1
ATOM 1224 O O . SER A 1 161 ? -45.139 15.637 12.372 1.00 36.56 161 SER A O 1
ATOM 1226 N N . ILE A 1 162 ? -46.477 14.312 11.093 1.00 35.94 162 ILE A N 1
ATOM 1227 C CA . ILE A 1 162 ? -47.878 14.782 11.224 1.00 35.94 162 ILE A CA 1
ATOM 1228 C C . ILE A 1 162 ? -48.148 16.284 11.473 1.00 35.94 162 ILE A C 1
ATOM 1230 O O . ILE A 1 162 ? -47.953 16.796 12.571 1.00 35.94 162 ILE A O 1
ATOM 1234 N N . ALA A 1 163 ? -48.858 16.908 10.522 1.00 31.81 163 ALA A N 1
ATOM 1235 C CA . ALA A 1 163 ? -49.940 17.854 10.817 1.00 31.81 163 ALA A CA 1
ATOM 1236 C C . ALA A 1 163 ? -51.096 17.692 9.807 1.00 31.81 163 ALA A C 1
ATOM 1238 O O . ALA A 1 163 ? -50.887 17.438 8.623 1.00 31.81 163 ALA A O 1
ATOM 1239 N N . GLN A 1 164 ? -52.317 17.782 10.328 1.00 31.19 164 GLN A N 1
ATOM 1240 C CA . GLN A 1 164 ? -53.603 17.392 9.743 1.00 31.19 164 GLN A CA 1
ATOM 1241 C C . GLN A 1 164 ? -54.377 18.618 9.206 1.00 31.19 164 GLN A C 1
ATOM 1243 O O . GLN A 1 164 ? -54.126 19.733 9.655 1.00 31.19 164 GLN A O 1
ATOM 1248 N N . THR A 1 165 ? -55.403 18.363 8.369 1.00 26.41 165 THR A N 1
ATOM 1249 C CA . THR A 1 165 ? -56.467 19.257 7.813 1.00 26.41 165 THR A CA 1
ATOM 1250 C C . THR A 1 165 ? -56.118 19.930 6.461 1.00 26.41 165 THR A C 1
ATOM 1252 O O . THR A 1 165 ? -55.013 20.413 6.288 1.00 26.41 165 THR A O 1
ATOM 1255 N N . THR A 1 166 ? -56.941 19.981 5.397 1.00 26.50 166 THR A N 1
ATOM 1256 C CA . THR A 1 166 ? -58.403 19.853 5.204 1.00 26.50 166 THR A CA 1
ATOM 1257 C C . THR A 1 166 ? -58.729 19.408 3.757 1.00 26.50 166 THR A C 1
ATOM 1259 O O . THR A 1 166 ? -57.993 19.716 2.825 1.00 26.50 166 THR A O 1
ATOM 1262 N N . TYR A 1 167 ? -59.858 18.713 3.578 1.00 27.50 167 TYR A N 1
ATOM 1263 C CA . TYR A 1 167 ? -60.468 18.234 2.323 1.00 27.50 167 TYR A CA 1
ATOM 1264 C C . TYR A 1 167 ? -60.779 19.326 1.271 1.00 27.50 167 TYR A C 1
ATOM 1266 O O . TYR A 1 167 ? -61.424 20.322 1.598 1.00 27.50 167 TYR A O 1
ATOM 1274 N N . ARG A 1 168 ? -60.507 19.042 -0.017 1.00 28.58 168 ARG A N 1
ATOM 1275 C CA . ARG A 1 168 ? -61.375 19.422 -1.159 1.00 28.58 168 ARG A CA 1
ATOM 1276 C C . ARG A 1 168 ? -61.131 18.492 -2.365 1.00 28.58 168 ARG A C 1
ATOM 1278 O O . ARG A 1 168 ? -59.979 18.359 -2.769 1.00 28.58 168 ARG A O 1
ATOM 1285 N N . PRO A 1 169 ? -62.162 17.864 -2.963 1.00 35.84 169 PRO A N 1
ATOM 1286 C CA . PRO A 1 169 ? -61.984 16.995 -4.123 1.00 35.84 169 PRO A CA 1
ATOM 1287 C C . PRO A 1 169 ? -62.107 17.789 -5.434 1.00 35.84 169 PRO A C 1
ATOM 1289 O O . PRO A 1 169 ? -62.986 18.643 -5.554 1.00 35.84 169 PRO A O 1
ATOM 1292 N N . ALA A 1 170 ? -61.259 17.485 -6.422 1.00 32.47 170 ALA A N 1
ATOM 1293 C CA . ALA A 1 170 ? -61.549 17.695 -7.844 1.00 32.47 170 ALA A CA 1
ATOM 1294 C C . ALA A 1 170 ? -60.630 16.836 -8.743 1.00 32.47 170 ALA A C 1
ATOM 1296 O O . ALA A 1 170 ? -59.422 17.021 -8.818 1.00 32.47 170 ALA A O 1
ATOM 1297 N N . THR A 1 171 ? -61.309 15.885 -9.367 1.00 30.30 171 THR A N 1
ATOM 1298 C CA . THR A 1 171 ? -61.124 14.968 -10.501 1.00 30.30 171 THR A CA 1
ATOM 1299 C C . THR A 1 171 ? -60.088 15.253 -11.617 1.00 30.30 171 THR A C 1
ATOM 1301 O O . THR A 1 171 ? -59.987 16.373 -12.110 1.00 30.30 171 THR A O 1
ATOM 1304 N N . THR A 1 172 ? -59.582 14.131 -12.180 1.00 31.69 172 THR A N 1
ATOM 1305 C CA . THR A 1 172 ? -59.126 13.858 -13.583 1.00 31.69 172 THR A CA 1
ATOM 1306 C C . THR A 1 172 ? -57.756 14.434 -14.003 1.00 31.69 172 THR A C 1
ATOM 1308 O O . THR A 1 172 ? -57.479 15.591 -13.747 1.00 31.69 172 THR A O 1
ATOM 1311 N N . ILE A 1 173 ? -56.821 13.726 -14.661 1.00 30.61 173 ILE A N 1
ATOM 1312 C CA . ILE A 1 173 ? -56.923 12.677 -15.694 1.00 30.61 173 ILE A CA 1
ATOM 1313 C C . ILE A 1 173 ? -55.776 11.657 -15.554 1.00 30.61 173 ILE A C 1
ATOM 1315 O O . ILE A 1 173 ? -54.614 12.016 -15.385 1.00 30.61 173 ILE A O 1
ATOM 1319 N N . PHE A 1 174 ? -56.145 10.383 -15.678 1.00 30.84 174 PHE A N 1
ATOM 1320 C CA . PHE A 1 174 ? -55.280 9.231 -15.917 1.00 30.84 174 PHE A CA 1
ATOM 1321 C C . PHE A 1 174 ? -54.888 9.228 -17.400 1.00 30.84 174 PHE A C 1
ATOM 1323 O O . PHE A 1 174 ? -55.776 9.098 -18.235 1.00 30.84 174 PHE A O 1
ATOM 1330 N N . ASN A 1 175 ? -53.599 9.320 -17.723 1.00 33.56 175 ASN A N 1
ATOM 1331 C CA . ASN A 1 175 ? -53.080 8.799 -18.986 1.00 33.56 175 ASN A CA 1
ATOM 1332 C C . ASN A 1 175 ? -51.982 7.794 -18.651 1.00 33.56 175 ASN A C 1
ATOM 1334 O O . ASN A 1 175 ? -50.891 8.147 -18.208 1.00 33.56 175 ASN A O 1
ATOM 1338 N N . SER A 1 176 ? -52.329 6.526 -18.827 1.00 35.75 176 SER A N 1
ATOM 1339 C CA . SE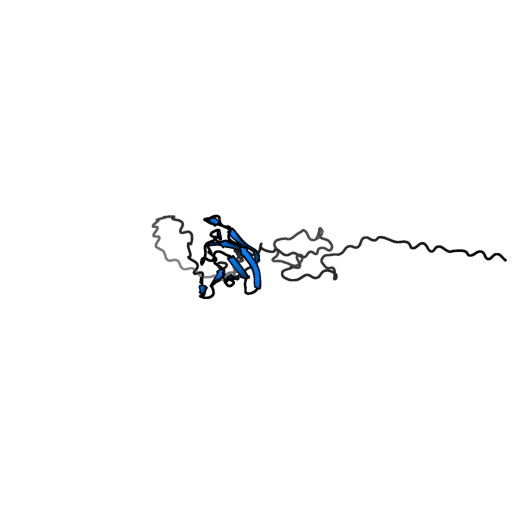R A 1 176 ? -51.387 5.428 -18.944 1.00 35.75 176 SER A CA 1
ATOM 1340 C C . SER A 1 176 ? -50.859 5.431 -20.371 1.00 35.75 176 SER A C 1
ATOM 1342 O O . SER A 1 176 ? -51.648 5.294 -21.300 1.00 35.75 176 SER A O 1
ATOM 1344 N N . GLU A 1 177 ? -49.545 5.516 -20.550 1.00 33.31 177 GLU A N 1
ATOM 1345 C CA . GLU A 1 177 ? -48.927 4.867 -21.698 1.00 33.31 177 GLU A CA 1
ATOM 1346 C C . GLU A 1 177 ? -47.588 4.259 -21.290 1.00 33.31 177 GLU A C 1
ATOM 1348 O O . GLU A 1 177 ? -46.677 4.907 -20.776 1.00 33.31 177 GLU A O 1
ATOM 1353 N N . THR A 1 178 ? -47.561 2.945 -21.443 1.00 33.12 178 THR A N 1
ATOM 1354 C CA . THR A 1 178 ? -46.480 2.026 -21.143 1.00 33.12 178 THR A CA 1
ATOM 1355 C C . THR A 1 178 ? -45.513 2.033 -22.316 1.00 33.12 178 THR A C 1
ATOM 1357 O O . THR A 1 178 ? -45.930 1.777 -23.439 1.00 33.12 178 THR A O 1
ATOM 1360 N N . THR A 1 179 ? -44.216 2.189 -22.078 1.00 28.64 179 THR A N 1
ATOM 1361 C CA . THR A 1 179 ? -43.213 1.408 -22.817 1.00 28.64 179 THR A CA 1
ATOM 1362 C C . THR A 1 179 ? -42.029 1.179 -21.894 1.00 28.64 179 THR A C 1
ATOM 1364 O O . THR A 1 179 ? -41.199 2.054 -21.666 1.00 28.64 179 THR A O 1
ATOM 1367 N N . GLN A 1 180 ? -41.990 -0.027 -21.329 1.00 37.03 180 GLN A N 1
ATOM 1368 C CA . GLN A 1 180 ? -40.760 -0.600 -20.819 1.00 37.03 180 GLN A CA 1
ATOM 1369 C C . GLN A 1 180 ? -39.823 -0.812 -22.007 1.00 37.03 180 GLN A C 1
ATOM 1371 O O . GLN A 1 180 ? -40.165 -1.478 -22.983 1.00 37.03 180 GLN A O 1
ATOM 1376 N N . THR A 1 181 ? -38.617 -0.279 -21.908 1.00 29.89 181 THR A N 1
ATOM 1377 C CA . THR A 1 181 ? -37.456 -0.921 -22.511 1.00 29.89 181 THR A CA 1
ATOM 1378 C C . THR A 1 181 ? -36.371 -0.881 -21.452 1.00 29.89 181 THR A C 1
ATOM 1380 O O . THR A 1 181 ? -35.640 0.095 -21.304 1.00 29.89 181 THR A O 1
ATOM 1383 N N . GLU A 1 182 ? -36.345 -1.942 -20.644 1.00 45.84 182 GLU A N 1
ATOM 1384 C CA . GLU A 1 182 ? -35.144 -2.353 -19.934 1.00 45.84 182 GLU A CA 1
ATOM 1385 C C . GLU A 1 182 ? -34.032 -2.545 -20.965 1.00 45.84 182 GLU A C 1
ATOM 1387 O O . GLU A 1 182 ? -33.978 -3.537 -21.685 1.00 45.84 182 GLU A O 1
ATOM 1392 N N . THR A 1 183 ? -33.107 -1.601 -21.008 1.00 33.59 183 THR A N 1
ATOM 1393 C CA . THR A 1 183 ? -31.712 -1.923 -21.283 1.00 33.59 183 THR A CA 1
ATOM 1394 C C . THR A 1 183 ? -30.920 -1.295 -20.160 1.00 33.59 183 THR A C 1
ATOM 1396 O O . THR A 1 183 ? -30.866 -0.070 -20.040 1.00 33.59 183 THR A O 1
ATOM 1399 N N . GLY A 1 184 ? -30.382 -2.153 -19.293 1.00 35.66 184 GLY A N 1
ATOM 1400 C CA . GLY A 1 184 ? -29.550 -1.774 -18.165 1.00 35.66 184 GLY A CA 1
ATOM 1401 C C . GLY A 1 184 ? -28.384 -0.914 -18.625 1.00 35.66 184 GLY A C 1
ATOM 1402 O O . GLY A 1 184 ? -27.360 -1.418 -19.079 1.00 35.66 184 GLY A O 1
ATOM 1403 N N . ASN A 1 185 ? -28.531 0.397 -18.461 1.00 34.56 185 ASN A N 1
ATOM 1404 C CA . ASN A 1 185 ? -27.410 1.316 -18.463 1.00 34.56 185 ASN A CA 1
ATOM 1405 C C . ASN A 1 185 ? -26.718 1.175 -17.111 1.00 34.56 185 ASN A C 1
ATOM 1407 O O . ASN A 1 185 ? -26.934 1.955 -16.184 1.00 34.56 185 ASN A O 1
ATOM 1411 N N . ALA A 1 186 ? -25.887 0.135 -17.013 1.00 37.59 186 ALA A N 1
ATOM 1412 C CA . ALA A 1 186 ? -24.794 0.112 -16.063 1.00 37.59 186 ALA A CA 1
ATOM 1413 C C . ALA A 1 186 ? -24.043 1.436 -16.222 1.00 37.59 186 ALA A C 1
ATOM 1415 O O . ALA A 1 186 ? -23.568 1.767 -17.310 1.00 37.59 186 ALA A O 1
ATOM 1416 N N . TYR A 1 187 ? -24.014 2.207 -15.141 1.00 33.94 187 TYR A N 1
ATOM 1417 C CA . TYR A 1 187 ? -23.318 3.474 -15.016 1.00 33.94 187 TYR A CA 1
ATOM 1418 C C . TYR A 1 187 ? -21.836 3.307 -15.384 1.00 33.94 187 TYR A C 1
ATOM 1420 O O . TYR A 1 187 ? -20.978 3.169 -14.520 1.00 33.94 187 TYR A O 1
ATOM 1428 N N . ARG A 1 188 ? -21.490 3.381 -16.673 1.00 41.38 188 ARG A N 1
ATOM 1429 C CA . ARG A 1 188 ? -20.133 3.717 -17.109 1.00 41.38 188 ARG A CA 1
ATOM 1430 C C . ARG A 1 188 ? -19.968 5.223 -16.952 1.00 41.38 188 ARG A C 1
ATOM 1432 O O . ARG A 1 188 ? -19.897 5.966 -17.927 1.00 41.38 188 ARG A O 1
ATOM 1439 N N . ARG A 1 189 ? -19.951 5.686 -15.699 1.00 36.94 189 ARG A N 1
ATOM 1440 C CA . ARG A 1 189 ? -19.363 6.986 -15.385 1.00 36.94 189 ARG A CA 1
ATOM 1441 C C . ARG A 1 189 ? -17.862 6.810 -15.567 1.00 36.94 189 ARG A C 1
ATOM 1443 O O . ARG A 1 189 ? -17.201 6.178 -14.752 1.00 36.94 189 ARG A O 1
ATOM 1450 N N . PHE A 1 190 ? -17.356 7.295 -16.693 1.00 36.75 190 PHE A N 1
ATOM 1451 C CA . PHE A 1 190 ? -15.928 7.478 -16.891 1.00 36.75 190 PHE A CA 1
ATOM 1452 C C . PHE A 1 190 ? -15.440 8.456 -15.817 1.00 36.75 190 PHE A C 1
ATOM 1454 O O . PHE A 1 190 ? -15.756 9.644 -15.856 1.00 36.75 190 PHE A O 1
ATOM 1461 N N . TRP A 1 191 ? -14.737 7.933 -14.815 1.00 34.91 191 TRP A N 1
ATOM 1462 C CA . TRP A 1 191 ? -14.033 8.736 -13.827 1.00 34.91 191 TRP A CA 1
ATOM 1463 C C . TRP A 1 191 ? -12.837 9.388 -14.522 1.00 34.91 191 TRP A C 1
ATOM 1465 O O . TRP A 1 191 ? -11.970 8.695 -15.053 1.00 34.91 191 TRP A O 1
ATOM 1475 N N . ASN A 1 192 ? -12.799 10.720 -14.543 1.00 36.47 192 ASN A N 1
ATOM 1476 C CA . ASN A 1 192 ? -11.623 11.467 -14.978 1.00 36.47 192 ASN A CA 1
ATOM 1477 C C . ASN A 1 192 ? -10.521 11.281 -13.927 1.00 36.47 192 ASN A C 1
ATOM 1479 O O . ASN A 1 192 ? -10.432 12.053 -12.976 1.00 36.47 192 ASN A O 1
ATOM 1483 N N . LEU A 1 193 ? -9.699 10.244 -14.081 1.00 49.16 193 LEU A N 1
ATOM 1484 C CA . LEU A 1 193 ? -8.421 10.135 -13.387 1.00 49.16 193 LEU A CA 1
ATOM 1485 C C . LEU A 1 193 ? -7.471 11.153 -14.037 1.00 49.16 193 LEU A C 1
ATOM 1487 O O . LEU A 1 193 ? -7.177 11.004 -15.227 1.00 49.16 193 LEU A O 1
ATOM 1491 N N . PRO A 1 194 ? -6.978 12.190 -13.336 1.00 51.47 194 PRO A N 1
ATOM 1492 C CA . PRO A 1 194 ? -5.887 12.991 -13.866 1.00 51.47 194 PRO A CA 1
ATOM 1493 C C . PRO A 1 194 ? -4.615 12.136 -13.822 1.00 51.47 194 PRO A C 1
ATOM 1495 O O . PRO A 1 194 ? -3.896 12.113 -12.827 1.00 51.47 194 PRO A O 1
ATOM 1498 N N . LEU A 1 195 ? -4.370 11.391 -14.898 1.00 48.12 195 LEU A N 1
ATOM 1499 C CA . LEU A 1 195 ? -3.094 10.738 -15.142 1.00 48.12 195 LEU A CA 1
ATOM 1500 C C . LEU A 1 195 ? -2.110 11.817 -15.582 1.00 48.12 195 LEU A C 1
ATOM 1502 O O . LEU A 1 195 ? -2.222 12.350 -16.687 1.00 48.12 195 LEU A O 1
ATOM 1506 N N . VAL A 1 196 ? -1.158 12.157 -14.719 1.00 56.50 196 VAL A N 1
ATOM 1507 C CA . VAL A 1 196 ? -0.103 13.108 -15.073 1.00 56.50 196 VAL A CA 1
ATOM 1508 C C . VAL A 1 196 ? 1.213 12.353 -15.113 1.00 56.50 196 VAL A C 1
ATOM 1510 O O . VAL A 1 196 ? 1.762 11.984 -14.076 1.00 56.50 196 VAL A O 1
ATOM 1513 N N . ALA A 1 197 ? 1.705 12.119 -16.328 1.00 49.31 197 ALA A N 1
ATOM 1514 C CA . ALA A 1 197 ? 3.085 11.725 -16.562 1.00 49.31 197 ALA A CA 1
ATOM 1515 C C . ALA A 1 197 ? 3.932 12.997 -16.677 1.00 49.31 197 ALA A C 1
ATOM 1517 O O . ALA A 1 197 ? 3.625 13.880 -17.483 1.00 49.31 197 ALA A O 1
ATOM 1518 N N . THR A 1 198 ? 4.975 13.125 -15.862 1.00 54.47 198 THR A N 1
ATOM 1519 C CA . THR A 1 198 ? 5.889 14.272 -15.941 1.00 54.47 198 THR A CA 1
ATOM 1520 C C . THR A 1 198 ? 7.105 13.938 -16.798 1.00 54.47 198 THR A C 1
ATOM 1522 O O . THR A 1 198 ? 7.476 12.777 -16.971 1.00 54.47 198 THR A O 1
ATOM 1525 N N . SER A 1 199 ? 7.782 14.969 -17.305 1.00 42.41 199 SER A N 1
ATOM 1526 C CA . SER A 1 199 ? 9.043 14.826 -18.046 1.00 42.41 199 SER A CA 1
ATOM 1527 C C . SER A 1 199 ? 10.185 14.209 -17.224 1.00 42.41 199 SER A C 1
ATOM 1529 O O . SER A 1 199 ? 11.206 13.848 -17.799 1.00 42.41 199 SER A O 1
ATOM 1531 N N . ALA A 1 200 ? 10.013 14.056 -15.906 1.00 50.78 200 ALA A N 1
ATOM 1532 C CA . ALA A 1 200 ? 10.939 13.360 -15.015 1.00 50.78 200 ALA A CA 1
ATOM 1533 C C . ALA A 1 200 ? 10.618 11.857 -14.857 1.00 50.78 200 ALA A C 1
ATOM 1535 O O . ALA A 1 200 ? 11.148 11.214 -13.960 1.00 50.78 200 ALA A O 1
ATOM 1536 N N . GLY A 1 201 ? 9.733 11.293 -15.690 1.00 57.59 201 GLY A N 1
ATOM 1537 C CA . GLY A 1 201 ? 9.376 9.874 -15.625 1.00 57.59 201 GLY A CA 1
ATOM 1538 C C . GLY A 1 201 ? 8.516 9.515 -14.413 1.00 57.59 201 GLY A C 1
ATOM 1539 O O . GLY A 1 201 ? 8.477 8.357 -14.020 1.00 57.59 201 GLY A O 1
ATOM 1540 N N . ALA A 1 202 ? 7.833 10.483 -13.798 1.00 60.19 202 ALA A N 1
ATOM 1541 C CA . ALA A 1 202 ? 6.917 10.191 -12.703 1.00 60.19 202 ALA A CA 1
ATOM 1542 C C . ALA A 1 202 ? 5.496 9.966 -13.229 1.00 60.19 202 ALA A C 1
ATOM 1544 O O . ALA A 1 202 ? 4.999 10.780 -14.010 1.00 60.19 202 ALA A O 1
ATOM 1545 N N . LEU A 1 203 ? 4.837 8.911 -12.750 1.00 70.75 203 LEU A N 1
ATOM 1546 C CA . LEU A 1 203 ? 3.400 8.689 -12.905 1.00 70.75 203 LEU A CA 1
ATOM 1547 C C . LEU A 1 203 ? 2.689 9.110 -11.623 1.00 70.75 203 LEU A C 1
ATOM 1549 O O . LEU A 1 203 ? 3.024 8.607 -10.551 1.00 70.75 203 LEU A O 1
ATOM 1553 N N . ILE A 1 204 ? 1.704 10.001 -11.732 1.00 74.94 204 ILE A N 1
ATOM 1554 C CA . ILE A 1 204 ? 0.852 10.416 -10.611 1.00 74.94 204 ILE A CA 1
ATOM 1555 C C . ILE A 1 204 ? -0.595 10.043 -10.929 1.00 74.94 204 ILE A C 1
ATOM 1557 O O . ILE A 1 204 ? -1.106 10.392 -11.996 1.00 74.94 204 ILE A O 1
ATOM 1561 N N . MET A 1 205 ? -1.242 9.339 -9.999 1.00 75.56 205 MET A N 1
ATOM 1562 C CA . MET A 1 205 ? -2.634 8.903 -10.107 1.00 75.56 205 MET A CA 1
ATOM 1563 C C . MET A 1 205 ? -3.402 9.203 -8.823 1.00 75.56 205 MET A C 1
ATOM 1565 O O . MET A 1 205 ? -3.007 8.764 -7.745 1.00 75.56 205 MET A O 1
ATOM 1569 N N . CYS A 1 206 ? -4.534 9.895 -8.954 1.00 73.44 206 CYS A N 1
ATOM 1570 C CA . CYS A 1 206 ? -5.502 10.055 -7.872 1.00 73.44 206 CYS A CA 1
ATOM 1571 C C . CYS A 1 206 ? -6.549 8.942 -7.954 1.00 73.44 206 CYS A C 1
ATOM 1573 O O . CYS A 1 206 ? -7.285 8.860 -8.936 1.00 73.44 206 CYS A O 1
ATOM 1575 N N . LEU A 1 207 ? -6.627 8.104 -6.927 1.00 71.00 207 LEU A N 1
ATOM 1576 C CA . LEU A 1 207 ? -7.630 7.056 -6.776 1.00 71.00 207 LEU A CA 1
ATOM 1577 C C . LEU A 1 207 ? -8.779 7.605 -5.929 1.00 71.00 207 LEU A C 1
ATOM 1579 O O . LEU A 1 207 ? -8.547 8.051 -4.808 1.00 71.00 207 LEU A O 1
ATOM 1583 N N . PHE A 1 208 ? -10.004 7.572 -6.454 1.00 57.22 208 PHE A N 1
ATOM 1584 C CA . PHE A 1 208 ? -11.205 8.020 -5.746 1.00 57.22 208 PHE A CA 1
ATOM 1585 C C . PHE A 1 208 ? -12.080 6.823 -5.365 1.00 57.22 208 PHE A C 1
ATOM 1587 O O . PHE A 1 208 ? -12.310 5.925 -6.178 1.00 57.22 208 PHE A O 1
ATOM 1594 N N . SER A 1 209 ? -12.607 6.845 -4.142 1.00 52.28 209 SER A N 1
ATOM 1595 C CA . SER A 1 209 ? -13.795 6.080 -3.761 1.00 52.28 209 SER A CA 1
ATOM 1596 C C . SER A 1 209 ? -15.027 6.871 -4.220 1.00 52.28 209 SER A C 1
ATOM 1598 O O . SER A 1 209 ? -15.113 8.077 -3.992 1.00 52.28 209 SER A O 1
ATOM 1600 N N . GLY A 1 210 ? -15.931 6.231 -4.965 1.00 46.25 210 GLY A N 1
ATOM 1601 C CA . GLY A 1 210 ? -17.135 6.889 -5.476 1.00 46.25 210 GLY A CA 1
ATOM 1602 C C . GLY A 1 210 ? -18.107 7.232 -4.344 1.00 46.25 210 GLY A C 1
ATOM 1603 O O . GLY A 1 210 ? -18.357 6.388 -3.491 1.00 46.25 210 GLY A O 1
ATOM 1604 N N . PHE A 1 211 ? -18.622 8.466 -4.358 1.00 37.47 211 PHE A N 1
ATOM 1605 C CA . PHE A 1 211 ? -19.717 8.944 -3.503 1.00 37.47 211 PHE A CA 1
ATOM 1606 C C . PHE A 1 211 ? -21.086 8.548 -4.061 1.00 37.47 211 PHE A C 1
ATOM 1608 O O . PHE A 1 211 ? -21.242 8.596 -5.308 1.00 37.47 211 PHE A O 1
#

Secondary structure (DSSP, 8-state):
-------------------PPPTT-TT----SS-EEGGG-SS-S----GGGSGGG--EE-PPP--EEEEEEEEEEE--BTTB---EEEEEEETTEEEEEEEE---TT-EEEEEEEEEEEEEEPSS-EEEEEEEPTT---EEEEEEEE------------------------------------------------EE-TTSEEEEEE----

pLDDT: mean 74.53, std 24.15, range [26.41, 97.38]

Foldseek 3Di:
DDDDDPPPPPDDDDDDDDDDAAPPHPVDDDDDPKDFQLPDPPDPDHPDLVPGVVSTDIDDDDDWFKKKWWWFKAFLDDDPPDFRWFWKFKDKQPHTQDIATDDHHNPRDMDGRHTRDIDTDHHAWKMKIKIATDPSHDIGTDDMDMDHDPPPPPPPPPPDDDDDDDDDDDDDDDDDDDDDDDDDPPPPPPDPWPFDQDPRRMTITMDGRDD